Protein AF-A0A8J7PA88-F1 (afdb_monomer_lite)

pLDDT: mean 79.29, std 15.06, range [42.5, 95.44]

Sequence (217 aa):
EQAEAKKDSEQNLVDKFWDAIGLGAPADLNKVPCETQAQKLEAMRPKLTPQENDQVNSNVRQLETAVKTGNLEALGDFFNRIAPRANDKTNPEAFHKSSQVKVADETFHRLNKELDKYGINLDYRSMGVYQGDRSPSLIVSREYPHPTEKGATMHAELTLQGGTDRQMMKYSGTDKVTIRENGNTSFDKFKEGGGKTAAENAYATVMKPYLDAQKGR

Radius of gyration: 24.97 Å; chains: 1; bounding box: 49×75×51 Å

Structure (mmCIF, N/CA/C/O backbone):
data_AF-A0A8J7PA88-F1
#
_entry.id   AF-A0A8J7PA88-F1
#
loop_
_atom_site.group_PDB
_atom_site.id
_atom_site.type_symbol
_atom_site.label_atom_id
_atom_site.label_alt_id
_atom_site.label_comp_id
_atom_site.label_asym_id
_atom_site.label_entity_id
_atom_site.label_seq_id
_atom_site.pdbx_PDB_ins_code
_atom_site.Cartn_x
_atom_site.Cartn_y
_atom_site.Cartn_z
_atom_site.occupancy
_atom_site.B_iso_or_equiv
_atom_site.auth_seq_id
_atom_site.auth_comp_id
_atom_site.auth_asym_id
_atom_site.auth_atom_id
_atom_site.pdbx_PDB_model_num
ATOM 1 N N . GLU A 1 1 ? 28.401 -57.788 25.661 1.00 51.44 1 GLU A N 1
ATOM 2 C CA . GLU A 1 1 ? 28.731 -58.621 24.481 1.00 51.44 1 GLU A CA 1
ATOM 3 C C . GLU A 1 1 ? 27.523 -58.983 23.603 1.00 51.44 1 GLU A C 1
ATOM 5 O O . GLU A 1 1 ? 27.426 -58.407 22.531 1.00 51.44 1 GLU A O 1
ATOM 10 N N . GLN A 1 2 ? 26.548 -59.820 24.003 1.00 50.31 2 GLN A N 1
ATOM 11 C CA . GLN A 1 2 ? 25.413 -60.163 23.102 1.00 50.31 2 GLN A CA 1
ATOM 12 C C . GLN A 1 2 ? 24.463 -58.993 22.749 1.00 50.31 2 GLN A C 1
ATOM 14 O O . GLN A 1 2 ? 23.834 -59.016 21.694 1.00 50.31 2 GLN A O 1
ATOM 19 N N . ALA A 1 3 ? 24.356 -57.966 23.601 1.00 47.94 3 ALA A N 1
ATOM 20 C CA . ALA A 1 3 ? 23.518 -56.789 23.343 1.00 47.94 3 ALA A CA 1
ATOM 21 C C . ALA A 1 3 ? 24.190 -55.751 22.420 1.00 47.94 3 ALA A C 1
ATOM 23 O O . ALA A 1 3 ? 23.512 -55.139 21.601 1.00 47.94 3 ALA A O 1
ATOM 24 N N . GLU A 1 4 ? 25.515 -55.593 22.504 1.00 49.34 4 GLU A N 1
ATOM 25 C CA . GLU A 1 4 ? 26.291 -54.738 21.588 1.00 49.34 4 GLU A CA 1
ATOM 26 C C . GLU A 1 4 ? 26.374 -55.357 20.196 1.00 49.34 4 GLU A C 1
ATOM 28 O O . GLU A 1 4 ? 26.102 -54.676 19.216 1.00 49.34 4 GLU A O 1
ATOM 33 N N . ALA A 1 5 ? 26.593 -56.673 20.109 1.00 53.06 5 ALA A N 1
ATOM 34 C CA . ALA A 1 5 ? 26.615 -57.375 18.828 1.00 53.06 5 ALA A CA 1
ATOM 35 C C . ALA A 1 5 ? 25.275 -57.283 18.072 1.00 53.06 5 ALA A C 1
ATOM 37 O O . ALA A 1 5 ? 25.267 -57.231 16.846 1.00 53.06 5 ALA A O 1
ATOM 38 N N . LYS A 1 6 ? 24.136 -57.228 18.784 1.00 56.34 6 LYS A N 1
ATOM 39 C CA . LYS A 1 6 ? 22.822 -56.982 18.166 1.00 56.34 6 LYS A CA 1
ATOM 40 C C . LYS A 1 6 ? 22.684 -55.553 17.652 1.00 56.34 6 LYS A C 1
ATOM 42 O O . LYS A 1 6 ? 22.205 -55.367 16.536 1.00 56.34 6 LYS A O 1
ATOM 47 N N . LYS A 1 7 ? 23.139 -54.575 18.437 1.00 54.69 7 LYS A N 1
ATOM 48 C CA . LYS A 1 7 ? 23.068 -53.152 18.091 1.00 54.69 7 LYS A CA 1
ATOM 49 C C . LYS A 1 7 ? 23.928 -52.830 16.864 1.00 54.69 7 LYS A C 1
ATOM 51 O O . LYS A 1 7 ? 23.438 -52.195 15.939 1.00 54.69 7 LYS A O 1
ATOM 56 N N . ASP A 1 8 ? 25.138 -53.384 16.793 1.00 55.72 8 ASP A N 1
ATOM 57 C CA . ASP A 1 8 ? 26.037 -53.225 15.640 1.00 55.72 8 ASP A CA 1
ATOM 58 C C . ASP A 1 8 ? 25.520 -53.939 14.378 1.00 55.72 8 ASP A C 1
ATOM 60 O O . ASP A 1 8 ? 25.781 -53.499 13.255 1.00 55.72 8 ASP A O 1
ATOM 64 N N . SER A 1 9 ? 24.756 -55.027 14.537 1.00 58.09 9 SER A N 1
ATOM 65 C CA . SER A 1 9 ? 24.095 -55.717 13.419 1.00 58.09 9 SER A CA 1
ATOM 66 C C . SER A 1 9 ? 22.902 -54.918 12.884 1.00 58.09 9 SER A C 1
ATOM 68 O O . SER A 1 9 ? 22.732 -54.801 11.671 1.00 58.09 9 SER A O 1
ATOM 70 N N . GLU A 1 10 ? 22.094 -54.340 13.777 1.00 60.12 10 GLU A N 1
ATOM 71 C CA . GLU A 1 10 ? 20.934 -53.520 13.412 1.00 60.12 10 GLU A CA 1
ATOM 72 C C . GLU A 1 10 ? 21.368 -52.217 12.733 1.00 60.12 10 GLU A C 1
ATOM 74 O O . GLU A 1 10 ? 20.792 -51.832 11.718 1.00 60.12 10 GLU A O 1
ATOM 79 N N . GLN A 1 11 ? 22.440 -51.590 13.220 1.00 61.94 11 GLN A N 1
ATOM 80 C CA . GLN A 1 11 ? 22.984 -50.369 12.631 1.00 61.94 11 GLN A CA 1
ATOM 81 C C . GLN A 1 11 ? 23.593 -50.634 11.242 1.00 61.94 11 GLN A C 1
ATOM 83 O O . GLN A 1 11 ? 23.277 -49.924 10.292 1.00 61.94 11 GLN A O 1
ATOM 88 N N . ASN A 1 12 ? 24.313 -51.751 11.070 1.00 69.19 12 ASN A N 1
ATOM 89 C CA . ASN A 1 12 ? 24.794 -52.196 9.754 1.00 69.19 12 ASN A CA 1
ATOM 90 C C . ASN A 1 12 ? 23.669 -52.500 8.750 1.00 69.19 12 ASN A C 1
ATOM 92 O O . ASN A 1 12 ? 23.862 -52.340 7.545 1.00 69.19 12 ASN A O 1
ATOM 96 N N . LEU A 1 13 ? 22.514 -52.995 9.207 1.00 67.94 13 LEU A N 1
ATOM 97 C CA . LEU A 1 13 ? 21.364 -53.256 8.334 1.00 67.94 13 LEU A CA 1
ATOM 98 C C . LEU A 1 13 ? 20.693 -51.956 7.882 1.00 67.94 13 LEU A C 1
ATOM 100 O O . LEU A 1 13 ? 20.286 -51.853 6.725 1.00 67.94 13 LEU A O 1
ATOM 104 N N . VAL A 1 14 ? 20.615 -50.967 8.772 1.00 62.62 14 VAL A N 1
ATOM 105 C CA . VAL A 1 14 ? 20.078 -49.638 8.465 1.00 62.62 14 VAL A CA 1
ATOM 106 C C . VAL A 1 14 ? 20.999 -48.892 7.499 1.00 62.62 14 VAL A C 1
ATOM 108 O O . VAL A 1 14 ? 20.514 -48.355 6.506 1.00 62.62 14 VAL A O 1
ATOM 111 N N . ASP A 1 15 ? 22.314 -48.931 7.710 1.00 64.25 15 ASP A N 1
ATOM 112 C CA . ASP A 1 15 ? 23.281 -48.274 6.820 1.00 64.25 15 ASP A CA 1
ATOM 113 C C . ASP A 1 15 ? 23.268 -48.894 5.412 1.00 64.25 15 ASP A C 1
ATOM 115 O O . ASP A 1 15 ? 23.219 -48.179 4.410 1.00 64.25 15 ASP A O 1
ATOM 119 N N . LYS A 1 16 ? 23.176 -50.230 5.318 1.00 68.69 16 LYS A N 1
ATOM 120 C CA . LYS A 1 16 ? 23.013 -50.934 4.033 1.00 68.69 16 LYS A CA 1
ATOM 121 C C . LYS A 1 16 ? 21.695 -50.616 3.332 1.00 68.69 16 LYS A C 1
ATOM 123 O O . LYS A 1 16 ? 21.651 -50.632 2.105 1.00 68.69 16 LYS A O 1
ATOM 128 N N . PHE A 1 17 ? 20.623 -50.365 4.083 1.00 64.12 17 PHE A N 1
ATOM 129 C CA . PHE A 1 17 ? 19.336 -49.974 3.513 1.00 64.12 17 PHE A CA 1
ATOM 130 C C . PHE A 1 17 ? 19.411 -48.584 2.867 1.00 64.12 17 PHE A C 1
ATOM 132 O O . PHE A 1 17 ? 18.950 -48.423 1.738 1.00 64.12 17 PHE A O 1
ATOM 139 N N . TRP A 1 18 ? 20.031 -47.611 3.542 1.00 62.38 18 TRP A N 1
ATOM 140 C CA . TRP A 1 18 ? 20.208 -46.247 3.028 1.00 62.38 18 TRP A CA 1
ATOM 141 C C . TRP A 1 18 ? 21.104 -46.212 1.779 1.00 62.38 18 TRP A C 1
ATO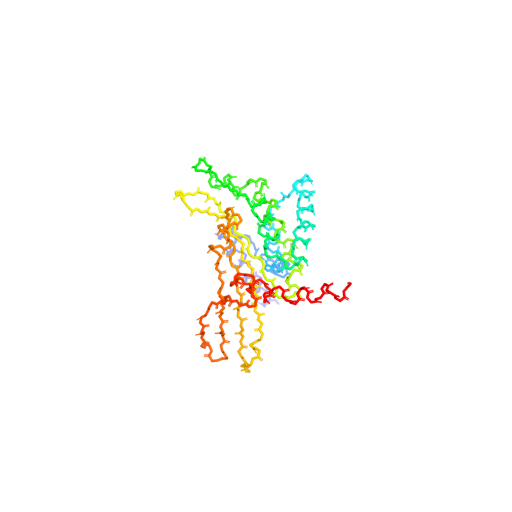M 143 O O . TRP A 1 18 ? 20.698 -45.671 0.745 1.00 62.38 18 TRP A O 1
ATOM 153 N N . ASP A 1 19 ? 22.240 -46.917 1.805 1.00 67.75 19 ASP A N 1
ATOM 154 C CA . ASP A 1 19 ? 23.116 -47.046 0.633 1.00 67.75 19 ASP A CA 1
ATOM 155 C C . ASP A 1 19 ? 22.411 -47.726 -0.557 1.00 67.75 19 ASP A C 1
ATOM 157 O O . ASP A 1 19 ? 22.577 -47.303 -1.704 1.00 67.75 19 ASP A O 1
ATOM 161 N N . ALA A 1 20 ? 21.571 -48.741 -0.311 1.00 60.19 20 ALA A N 1
ATOM 162 C CA . ALA A 1 20 ? 20.849 -49.458 -1.367 1.00 60.19 20 ALA A CA 1
ATOM 163 C C . ALA A 1 20 ? 19.785 -48.605 -2.082 1.00 60.19 20 ALA A C 1
ATOM 165 O O . ALA A 1 20 ? 19.478 -48.868 -3.246 1.00 60.19 20 ALA A O 1
ATOM 166 N N . ILE A 1 21 ? 19.238 -47.581 -1.419 1.00 60.69 21 ILE A N 1
ATOM 167 C CA . ILE A 1 21 ? 18.281 -46.638 -2.023 1.00 60.69 21 ILE A CA 1
ATOM 168 C C . ILE A 1 21 ? 18.952 -45.357 -2.546 1.00 60.69 21 ILE A C 1
ATOM 170 O O . ILE A 1 21 ? 18.259 -44.425 -2.955 1.00 60.69 21 ILE A O 1
ATOM 174 N N . GLY A 1 22 ? 20.291 -45.314 -2.572 1.00 42.50 22 GLY A N 1
ATOM 175 C CA . GLY A 1 22 ? 21.078 -44.207 -3.126 1.00 42.50 22 GLY A CA 1
ATOM 176 C C . GLY A 1 22 ? 21.041 -42.926 -2.290 1.00 42.50 22 GLY A C 1
ATOM 177 O O . GLY A 1 22 ? 21.407 -41.858 -2.782 1.00 42.50 22 GLY A O 1
ATOM 178 N N . LEU A 1 23 ? 20.589 -43.018 -1.039 1.00 52.16 23 LEU A N 1
ATOM 179 C CA . LEU A 1 23 ? 20.526 -41.911 -0.096 1.00 52.16 23 LEU A CA 1
ATOM 180 C C . LEU A 1 23 ? 21.554 -42.200 0.993 1.00 52.16 23 LEU A C 1
ATOM 182 O O . LEU A 1 23 ? 21.358 -43.114 1.780 1.00 52.16 23 LEU A O 1
ATOM 186 N N . GLY A 1 24 ? 22.656 -41.448 1.030 1.00 54.84 24 GLY A N 1
ATOM 187 C CA . GLY A 1 24 ? 23.649 -41.594 2.099 1.00 54.84 24 GLY A CA 1
ATOM 188 C C . GLY A 1 24 ? 23.015 -41.470 3.492 1.00 54.84 24 GLY A C 1
ATOM 189 O O . GLY A 1 24 ? 21.916 -40.924 3.626 1.00 54.84 24 GLY A O 1
ATOM 190 N N . ALA A 1 25 ? 23.713 -41.982 4.513 1.00 55.72 25 ALA A N 1
ATOM 191 C CA . ALA A 1 25 ? 23.244 -42.040 5.900 1.00 55.72 25 ALA A CA 1
ATOM 192 C C . ALA A 1 25 ? 22.466 -40.773 6.327 1.00 55.72 25 ALA A C 1
ATOM 194 O O . ALA A 1 25 ? 22.895 -39.657 6.005 1.00 55.72 25 ALA A O 1
ATOM 195 N N . PRO A 1 26 ? 21.330 -40.922 7.040 1.00 52.38 26 PRO A N 1
ATOM 196 C CA . PRO A 1 26 ? 20.427 -39.819 7.335 1.00 52.38 26 PRO A CA 1
ATOM 197 C C . PRO A 1 26 ? 21.188 -38.691 8.030 1.00 52.38 26 PRO A C 1
ATOM 199 O O . PRO A 1 26 ? 21.752 -38.870 9.110 1.00 52.38 26 PRO A O 1
ATOM 202 N N . ALA A 1 27 ? 21.219 -37.527 7.379 1.00 52.16 27 ALA A N 1
ATOM 203 C CA . ALA A 1 27 ? 21.819 -36.332 7.942 1.00 52.16 27 ALA A CA 1
ATOM 204 C C . ALA A 1 27 ? 21.195 -36.056 9.317 1.00 52.16 27 ALA A C 1
ATOM 206 O O . ALA A 1 27 ? 19.976 -36.116 9.472 1.00 52.16 27 ALA A O 1
ATOM 207 N N . ASP A 1 28 ? 22.040 -35.763 10.304 1.00 49.28 28 ASP A N 1
ATOM 208 C CA . ASP A 1 28 ? 21.649 -35.397 11.663 1.00 49.28 28 ASP A CA 1
ATOM 209 C C . ASP A 1 28 ? 20.665 -34.212 11.620 1.00 49.28 28 ASP A C 1
ATOM 211 O O . ASP A 1 28 ? 21.061 -33.054 11.462 1.00 49.28 28 ASP A O 1
ATOM 215 N N . LEU A 1 29 ? 19.362 -34.509 11.705 1.00 48.69 29 LEU A N 1
ATOM 216 C CA . LEU A 1 29 ? 18.266 -33.540 11.573 1.00 48.69 29 LEU A CA 1
ATOM 217 C C . LEU A 1 29 ? 18.312 -32.451 12.659 1.00 48.69 29 LEU A C 1
ATOM 219 O O . LEU A 1 29 ? 17.691 -31.405 12.494 1.00 48.69 29 LEU A O 1
ATOM 223 N N . ASN A 1 30 ? 19.103 -32.645 13.721 1.00 50.34 30 ASN A N 1
ATOM 224 C CA . ASN A 1 30 ? 19.357 -31.634 14.748 1.00 50.34 30 ASN A CA 1
ATOM 225 C C . ASN A 1 30 ? 20.372 -30.556 14.319 1.00 50.34 30 ASN A C 1
ATOM 227 O O . ASN A 1 30 ? 20.558 -29.577 15.040 1.00 50.34 30 ASN A O 1
ATOM 231 N N . LYS A 1 31 ? 21.031 -30.707 13.161 1.00 44.50 31 LYS A N 1
ATOM 232 C CA . LYS A 1 31 ? 21.980 -29.722 12.605 1.00 44.50 31 LYS A CA 1
ATOM 233 C C . LYS A 1 31 ? 21.416 -28.885 11.461 1.00 44.50 31 LYS A C 1
ATOM 235 O O . LYS A 1 31 ? 22.126 -28.016 10.957 1.00 44.50 31 LYS A O 1
ATOM 240 N N . VAL A 1 32 ? 20.169 -29.109 11.049 1.00 44.50 32 VAL A N 1
ATOM 241 C CA . VAL A 1 32 ? 19.508 -28.257 10.055 1.00 44.50 32 VAL A CA 1
ATOM 242 C C . VAL A 1 32 ? 18.825 -27.118 10.813 1.00 44.50 32 VAL A C 1
ATOM 244 O O . VAL A 1 32 ? 17.823 -27.371 11.484 1.00 44.50 32 VAL A O 1
ATOM 247 N N . PRO A 1 33 ? 19.336 -25.871 10.772 1.00 47.44 33 PRO A N 1
ATOM 248 C CA . PRO A 1 33 ? 18.609 -24.758 11.360 1.00 47.44 33 PRO A CA 1
ATOM 249 C C . PRO A 1 33 ? 17.225 -24.698 10.708 1.00 47.44 33 PRO A C 1
ATOM 251 O O . PRO A 1 33 ? 17.103 -24.609 9.485 1.00 47.44 33 PRO A O 1
ATOM 254 N N . CYS A 1 34 ? 16.172 -24.798 11.522 1.00 49.06 34 CYS A N 1
ATOM 255 C CA . CYS A 1 34 ? 14.807 -24.563 11.071 1.00 49.06 34 CYS A CA 1
ATOM 256 C C . CYS A 1 34 ? 14.681 -23.088 10.691 1.00 49.06 34 CYS A C 1
ATOM 258 O O . CYS A 1 34 ? 14.333 -22.250 11.520 1.00 49.06 34 CYS A O 1
ATOM 260 N N . GLU A 1 35 ? 14.992 -22.766 9.438 1.00 55.41 35 GLU A N 1
ATOM 261 C CA . GLU A 1 35 ? 14.686 -21.456 8.886 1.00 55.41 35 GLU A CA 1
ATOM 262 C C . GLU A 1 35 ? 13.171 -21.251 8.930 1.00 55.41 35 GLU A C 1
ATOM 264 O O . GLU A 1 35 ? 12.397 -22.060 8.400 1.00 55.41 35 GLU A O 1
ATOM 269 N N . THR A 1 36 ? 12.739 -20.168 9.571 1.00 65.31 36 THR A N 1
ATOM 270 C CA . THR A 1 36 ? 11.329 -19.779 9.611 1.00 65.31 36 THR A CA 1
ATOM 271 C C . THR A 1 36 ? 10.830 -19.495 8.193 1.00 65.31 36 THR A C 1
ATOM 273 O O . THR A 1 36 ? 11.602 -19.155 7.295 1.00 65.31 36 THR A O 1
ATOM 276 N N . GLN A 1 37 ? 9.519 -19.599 7.958 1.00 60.34 37 GLN A N 1
ATOM 277 C CA . GLN A 1 37 ? 8.930 -19.277 6.651 1.00 60.34 37 GLN A CA 1
ATOM 278 C C . GLN A 1 37 ? 9.311 -17.859 6.186 1.00 60.34 37 GLN A C 1
ATOM 280 O O . GLN A 1 37 ? 9.574 -17.656 5.004 1.00 60.34 37 GLN A O 1
ATOM 285 N N . ALA A 1 38 ? 9.441 -16.915 7.124 1.00 59.12 38 ALA A N 1
ATOM 286 C CA . ALA A 1 38 ? 9.928 -15.563 6.867 1.00 59.12 38 ALA A CA 1
ATOM 287 C C . ALA A 1 38 ? 11.394 -15.531 6.394 1.00 59.12 38 ALA A C 1
ATOM 289 O O . ALA A 1 38 ? 11.712 -14.800 5.461 1.00 59.12 38 ALA A O 1
ATOM 290 N N . GLN A 1 39 ? 12.279 -16.348 6.976 1.00 62.88 39 GLN A N 1
ATOM 291 C CA . GLN A 1 39 ? 13.679 -16.461 6.540 1.00 62.88 39 GLN A CA 1
ATOM 292 C C . GLN A 1 39 ? 13.791 -17.082 5.144 1.00 62.88 39 GLN A C 1
ATOM 294 O O . GLN A 1 39 ? 14.546 -16.583 4.313 1.00 62.88 39 GLN A O 1
ATOM 299 N N . LYS A 1 40 ? 12.975 -18.100 4.848 1.00 64.88 40 LYS A N 1
ATOM 300 C CA . LYS A 1 40 ? 12.909 -18.713 3.512 1.00 64.88 40 LYS A CA 1
ATOM 301 C C . LYS A 1 40 ? 12.381 -17.740 2.457 1.00 64.88 40 LYS A C 1
ATOM 303 O O . LYS A 1 40 ? 12.933 -17.663 1.364 1.00 64.88 40 LYS A O 1
ATOM 308 N N . LEU A 1 41 ? 11.336 -16.977 2.786 1.00 66.69 41 LEU A N 1
ATOM 309 C CA . LEU A 1 41 ? 10.802 -15.915 1.928 1.00 66.69 41 LEU A CA 1
ATOM 310 C C . LEU A 1 41 ? 11.845 -14.823 1.670 1.00 66.69 41 LEU A C 1
ATOM 312 O O . LEU A 1 41 ? 12.007 -14.412 0.525 1.00 66.69 41 LEU A O 1
ATOM 316 N N . GLU A 1 42 ? 12.587 -14.399 2.697 1.00 69.31 42 GLU A N 1
ATOM 317 C CA . GLU A 1 42 ? 13.651 -13.398 2.559 1.00 69.31 42 GLU A CA 1
ATOM 318 C C . GLU A 1 42 ? 14.828 -13.924 1.709 1.00 69.31 42 GLU A C 1
ATOM 320 O O . GLU A 1 42 ? 15.372 -13.190 0.884 1.00 69.31 42 GLU A O 1
ATOM 325 N N . ALA A 1 43 ? 15.181 -15.207 1.834 1.00 67.50 43 ALA A N 1
ATOM 326 C CA . ALA A 1 43 ? 16.237 -15.844 1.043 1.00 67.50 43 ALA A CA 1
ATOM 327 C C . ALA A 1 43 ? 15.872 -16.020 -0.445 1.00 67.50 43 ALA A C 1
ATOM 329 O O . ALA A 1 43 ? 16.758 -16.038 -1.301 1.00 67.50 43 ALA A O 1
ATOM 330 N N . MET A 1 44 ? 14.578 -16.124 -0.764 1.00 72.44 44 MET A N 1
ATOM 331 C CA . MET A 1 44 ? 14.070 -16.226 -2.139 1.00 72.44 44 MET A CA 1
ATOM 332 C C . MET A 1 44 ? 13.945 -14.869 -2.851 1.00 72.44 44 MET A C 1
ATOM 334 O O . MET A 1 44 ? 13.585 -14.828 -4.031 1.00 72.44 44 MET A O 1
ATOM 338 N N . ARG A 1 45 ? 14.236 -13.751 -2.172 1.00 76.06 45 ARG A N 1
ATOM 339 C CA . ARG A 1 45 ? 14.093 -12.413 -2.760 1.00 76.06 45 ARG A CA 1
ATOM 340 C C . ARG A 1 45 ? 15.157 -12.129 -3.823 1.00 76.06 45 ARG A C 1
ATOM 342 O O . ARG A 1 45 ? 16.283 -12.628 -3.741 1.00 76.06 45 ARG A O 1
ATOM 349 N N . PRO A 1 46 ? 14.825 -11.319 -4.844 1.00 74.25 46 PRO A N 1
ATOM 350 C CA . PRO A 1 46 ? 15.765 -11.003 -5.906 1.00 74.25 46 PRO A CA 1
ATOM 351 C C . PRO A 1 46 ? 16.995 -10.274 -5.357 1.00 74.25 46 PRO A C 1
ATOM 353 O O . PRO A 1 46 ? 16.887 -9.261 -4.673 1.00 74.25 46 PRO A O 1
ATOM 356 N N . LYS A 1 47 ? 18.188 -10.763 -5.711 1.00 85.81 47 LYS A N 1
ATOM 357 C CA . LYS A 1 47 ? 19.437 -10.047 -5.434 1.00 85.81 47 LYS A CA 1
ATOM 358 C C . LYS A 1 47 ? 19.478 -8.768 -6.267 1.00 85.81 47 LYS A C 1
ATOM 360 O O . LYS A 1 47 ? 19.394 -8.834 -7.495 1.00 85.81 47 LYS A O 1
ATOM 365 N N . LEU A 1 48 ? 19.624 -7.637 -5.585 1.00 89.31 48 LEU A N 1
ATOM 366 C CA . LEU A 1 48 ? 19.701 -6.315 -6.195 1.00 89.31 48 LEU A CA 1
ATOM 367 C C . LEU A 1 48 ? 21.153 -5.897 -6.416 1.00 89.31 48 LEU A C 1
ATOM 369 O O . LEU A 1 48 ? 22.015 -6.083 -5.555 1.00 89.31 48 LEU A O 1
ATOM 373 N N . THR A 1 49 ? 21.407 -5.288 -7.564 1.00 93.06 49 THR A N 1
ATOM 374 C CA . THR A 1 49 ? 22.632 -4.533 -7.835 1.00 93.06 49 THR A CA 1
ATOM 375 C C . THR A 1 49 ? 22.695 -3.272 -6.958 1.00 93.06 49 THR A C 1
ATOM 377 O O . THR A 1 49 ? 21.669 -2.830 -6.433 1.00 93.06 49 THR A O 1
ATOM 380 N N . PRO A 1 50 ? 23.874 -2.641 -6.791 1.00 94.88 50 PRO A N 1
ATOM 381 C CA . PRO A 1 50 ? 23.986 -1.382 -6.049 1.00 94.88 50 PRO A CA 1
ATOM 382 C C . PRO A 1 50 ? 23.056 -0.278 -6.578 1.00 94.88 50 PRO A C 1
ATOM 384 O O . PRO A 1 50 ? 22.360 0.357 -5.795 1.00 94.88 50 PRO A O 1
ATOM 387 N N . GLN A 1 51 ? 22.957 -0.128 -7.904 1.00 94.56 51 GLN A N 1
ATOM 388 C CA . GLN A 1 51 ? 22.072 0.855 -8.544 1.00 94.56 51 GLN A CA 1
ATOM 389 C C . GLN A 1 51 ? 20.588 0.580 -8.253 1.00 94.56 51 GLN A C 1
ATOM 391 O O . GLN A 1 51 ? 19.834 1.501 -7.945 1.00 94.56 51 GLN A O 1
ATOM 396 N N . GLU A 1 52 ? 20.163 -0.687 -8.306 1.00 93.88 52 GLU A N 1
ATOM 397 C CA . GLU A 1 52 ? 18.796 -1.077 -7.941 1.00 93.88 52 GLU A CA 1
ATOM 398 C C . GLU A 1 52 ? 18.517 -0.811 -6.456 1.00 93.88 52 GLU A C 1
ATOM 400 O O . GLU A 1 52 ? 17.442 -0.327 -6.113 1.00 93.88 52 GLU A O 1
ATOM 405 N N . ASN A 1 53 ? 19.486 -1.067 -5.573 1.00 94.00 53 ASN A N 1
ATOM 406 C CA . ASN A 1 53 ? 19.363 -0.764 -4.147 1.00 94.00 53 ASN A CA 1
ATOM 407 C C . ASN A 1 53 ? 19.219 0.739 -3.874 1.00 94.00 53 ASN A C 1
ATOM 409 O O . ASN A 1 53 ? 18.383 1.128 -3.056 1.00 94.00 53 ASN A O 1
ATOM 413 N N . ASP A 1 54 ? 19.988 1.582 -4.560 1.00 95.31 54 ASP A N 1
ATOM 414 C CA . ASP A 1 54 ? 19.869 3.038 -4.441 1.00 95.31 54 ASP A CA 1
ATOM 415 C C . ASP A 1 54 ? 18.491 3.520 -4.911 1.00 95.31 54 ASP A C 1
ATOM 417 O O . ASP A 1 54 ? 17.844 4.330 -4.236 1.00 95.31 54 ASP A O 1
ATOM 421 N N . GLN A 1 55 ? 17.990 2.956 -6.014 1.00 95.19 55 GLN A N 1
ATOM 422 C CA . GLN A 1 55 ? 16.648 3.250 -6.511 1.00 95.19 55 GLN A CA 1
ATOM 423 C C . GLN A 1 55 ? 15.564 2.815 -5.519 1.00 95.19 55 GLN A C 1
ATOM 425 O O . GLN A 1 55 ? 14.642 3.586 -5.250 1.00 95.19 55 GLN A O 1
ATOM 430 N N . VAL A 1 56 ? 15.681 1.621 -4.934 1.00 94.31 56 VAL A N 1
ATOM 431 C CA . VAL A 1 56 ? 14.768 1.140 -3.888 1.00 94.31 56 VAL A CA 1
ATOM 432 C C . VAL A 1 56 ? 14.778 2.082 -2.690 1.00 94.31 56 VAL A C 1
ATOM 434 O O . VAL A 1 56 ? 13.717 2.482 -2.223 1.00 94.31 56 VAL A O 1
ATOM 437 N N . ASN A 1 57 ? 15.951 2.484 -2.200 1.00 94.19 57 ASN A N 1
ATOM 438 C CA . ASN A 1 57 ? 16.054 3.388 -1.054 1.00 94.19 57 ASN A CA 1
ATOM 439 C C . ASN A 1 57 ? 15.394 4.747 -1.335 1.00 94.19 57 ASN A C 1
ATOM 441 O O . ASN A 1 57 ? 14.702 5.293 -0.473 1.00 94.19 57 ASN A O 1
ATOM 445 N N . SER A 1 58 ? 15.575 5.281 -2.545 1.00 95.44 58 SER A N 1
ATOM 446 C CA . SER A 1 58 ? 14.896 6.501 -2.992 1.00 95.44 58 SER A CA 1
ATOM 447 C C . SER A 1 58 ? 13.377 6.313 -3.053 1.00 95.44 58 SER A C 1
ATOM 449 O O . SER A 1 58 ? 12.625 7.134 -2.522 1.00 95.44 58 SER A O 1
ATOM 451 N N . ASN A 1 59 ? 12.919 5.206 -3.640 1.00 95.25 59 ASN A N 1
ATOM 452 C CA . ASN A 1 59 ? 11.504 4.879 -3.764 1.00 95.25 59 ASN A CA 1
ATOM 453 C C . ASN A 1 59 ? 10.832 4.703 -2.398 1.00 95.25 59 ASN A C 1
ATOM 455 O O . ASN A 1 59 ? 9.754 5.249 -2.194 1.00 95.25 59 ASN A O 1
ATOM 459 N N . VAL A 1 60 ? 11.471 4.008 -1.451 1.00 93.12 60 VAL A N 1
ATOM 460 C CA . VAL A 1 60 ? 10.944 3.802 -0.091 1.00 93.12 60 VAL A CA 1
ATOM 461 C C . VAL A 1 60 ? 10.739 5.140 0.616 1.00 93.12 60 VAL A C 1
ATOM 463 O O . VAL A 1 60 ? 9.655 5.386 1.133 1.00 93.12 60 VAL A O 1
ATOM 466 N N . ARG A 1 61 ? 11.714 6.059 0.563 1.00 92.62 61 ARG A N 1
ATOM 467 C CA . ARG A 1 61 ? 11.572 7.402 1.167 1.00 92.62 61 ARG A CA 1
ATOM 468 C C . ARG A 1 61 ? 10.413 8.197 0.562 1.00 92.62 61 ARG A C 1
ATOM 470 O O . ARG A 1 61 ? 9.686 8.894 1.272 1.00 92.62 61 ARG A O 1
ATOM 477 N N . GLN A 1 62 ? 10.246 8.109 -0.754 1.00 93.56 62 GLN A N 1
ATOM 478 C CA . GLN A 1 62 ? 9.165 8.793 -1.462 1.00 93.56 62 GLN A CA 1
ATOM 479 C C . GLN A 1 62 ? 7.799 8.171 -1.154 1.00 93.56 62 GLN A C 1
ATOM 481 O O . GLN A 1 62 ? 6.840 8.903 -0.924 1.00 93.56 62 GLN A O 1
ATOM 486 N N . LEU A 1 63 ? 7.720 6.841 -1.088 1.00 91.25 63 LEU A N 1
ATOM 487 C CA . LEU A 1 63 ? 6.503 6.125 -0.726 1.00 91.25 63 LEU A CA 1
ATOM 488 C C . LEU A 1 63 ? 6.101 6.411 0.723 1.00 91.25 63 LEU A C 1
ATOM 490 O O . LEU A 1 63 ? 4.945 6.725 0.978 1.00 91.25 63 LEU A O 1
ATOM 494 N N . GLU A 1 64 ? 7.048 6.384 1.664 1.00 90.19 64 GLU A N 1
ATOM 495 C CA . GLU A 1 64 ? 6.804 6.792 3.052 1.00 90.19 64 GLU A CA 1
ATOM 496 C C . GLU A 1 64 ? 6.258 8.218 3.128 1.00 90.19 64 GLU A C 1
ATOM 498 O O . GLU A 1 64 ? 5.323 8.483 3.880 1.00 90.19 64 GLU A O 1
ATOM 503 N N . THR A 1 65 ? 6.819 9.139 2.339 1.00 90.44 65 THR A N 1
ATOM 504 C CA . THR A 1 65 ? 6.334 10.523 2.270 1.00 90.44 65 THR A CA 1
ATOM 505 C C . THR A 1 65 ? 4.892 10.569 1.771 1.00 90.44 65 THR A C 1
ATOM 507 O O . THR A 1 65 ? 4.056 11.197 2.417 1.00 90.44 65 THR A O 1
ATOM 510 N N . ALA A 1 66 ? 4.582 9.862 0.680 1.00 90.00 66 ALA A N 1
ATOM 511 C CA . ALA A 1 66 ? 3.229 9.768 0.136 1.00 90.00 66 ALA A CA 1
ATOM 512 C C . ALA A 1 66 ? 2.241 9.205 1.169 1.00 90.00 66 ALA A C 1
ATOM 514 O O . ALA A 1 66 ? 1.188 9.795 1.408 1.00 90.00 66 ALA A O 1
ATOM 515 N N . VAL A 1 67 ? 2.616 8.126 1.858 1.00 89.75 67 VAL A N 1
ATOM 516 C CA . VAL A 1 67 ? 1.785 7.477 2.877 1.00 89.75 67 VAL A CA 1
ATOM 517 C C . VAL A 1 67 ? 1.533 8.411 4.063 1.00 89.75 67 VAL A C 1
ATOM 519 O O . VAL A 1 67 ? 0.389 8.552 4.497 1.00 89.75 67 VAL A O 1
ATOM 522 N N . LYS A 1 68 ? 2.568 9.110 4.551 1.00 87.25 68 LYS A N 1
ATOM 523 C CA . LYS A 1 68 ? 2.482 10.057 5.680 1.00 87.25 68 LYS A CA 1
ATOM 524 C C . LYS A 1 68 ? 1.527 11.220 5.436 1.00 87.25 68 LYS A C 1
ATOM 526 O O . LYS A 1 68 ? 0.981 11.748 6.401 1.00 87.25 68 LYS A O 1
ATOM 531 N N . THR A 1 69 ? 1.294 11.607 4.180 1.00 85.19 69 THR A N 1
ATOM 532 C CA . THR A 1 69 ? 0.310 12.659 3.872 1.00 85.19 69 THR A CA 1
ATOM 533 C C . THR A 1 69 ? -1.115 12.268 4.270 1.00 85.19 69 THR A C 1
ATOM 535 O O . THR A 1 69 ? -1.954 13.141 4.480 1.00 85.19 69 THR A O 1
ATOM 538 N N . GLY A 1 70 ? -1.416 10.965 4.344 1.00 83.88 70 GLY A N 1
ATOM 539 C CA . GLY A 1 70 ? -2.786 10.476 4.475 1.00 83.88 70 GLY A CA 1
ATOM 540 C C . GLY A 1 70 ? -3.670 10.776 3.255 1.00 83.88 70 GLY A C 1
ATOM 541 O O . GLY A 1 70 ? -4.875 10.536 3.325 1.00 83.88 70 GLY A O 1
ATOM 542 N N . ASN A 1 71 ? -3.096 11.265 2.148 1.00 86.38 71 ASN A N 1
ATOM 543 C CA . ASN A 1 71 ? -3.779 11.481 0.879 1.00 86.38 71 ASN A CA 1
ATOM 544 C C . ASN A 1 71 ? -3.651 10.231 -0.005 1.00 86.38 71 ASN A C 1
ATOM 546 O O . ASN A 1 71 ? -2.544 9.779 -0.305 1.00 86.38 71 ASN A O 1
ATOM 550 N N . LEU A 1 72 ? -4.793 9.687 -0.428 1.00 88.75 72 LEU A N 1
ATOM 551 C CA . LEU A 1 72 ? -4.838 8.527 -1.311 1.00 88.75 72 LEU A CA 1
ATOM 552 C C . LEU A 1 72 ? -4.304 8.842 -2.716 1.00 88.75 72 LEU A C 1
ATOM 554 O O . LEU A 1 72 ? -3.668 7.986 -3.326 1.00 88.75 72 LEU A O 1
ATOM 558 N N . GLU A 1 73 ? -4.499 10.065 -3.208 1.00 88.25 73 GLU A N 1
ATOM 559 C CA . GLU A 1 73 ? -3.982 10.490 -4.513 1.00 88.25 73 GLU A CA 1
ATOM 560 C C . GLU A 1 73 ? -2.452 10.429 -4.537 1.00 88.25 73 GLU A C 1
ATOM 562 O O . GLU A 1 73 ? -1.877 9.842 -5.442 1.00 88.25 73 GLU A O 1
ATOM 567 N N . ALA A 1 74 ? -1.783 10.901 -3.479 1.00 89.44 74 ALA A N 1
ATOM 568 C CA . ALA A 1 74 ? -0.323 10.859 -3.390 1.00 89.44 74 ALA A CA 1
ATOM 569 C C . ALA A 1 74 ? 0.232 9.421 -3.412 1.00 89.44 74 ALA A C 1
ATOM 571 O O . ALA A 1 74 ? 1.261 9.155 -4.040 1.00 89.44 74 ALA A O 1
ATOM 572 N N . LEU A 1 75 ? -0.443 8.484 -2.732 1.00 89.88 75 LEU A N 1
ATOM 573 C CA . LEU A 1 75 ? -0.101 7.060 -2.801 1.00 89.88 75 LEU A CA 1
ATOM 574 C C . LEU A 1 75 ? -0.328 6.510 -4.216 1.00 89.88 75 LEU A C 1
ATOM 576 O O . LEU A 1 75 ? 0.510 5.769 -4.733 1.00 89.88 75 LEU A O 1
ATOM 580 N N . GLY A 1 76 ? -1.443 6.889 -4.836 1.00 87.94 76 GLY A N 1
ATOM 581 C CA . GLY A 1 76 ? -1.811 6.499 -6.188 1.00 87.94 76 GLY A CA 1
ATOM 582 C C . GLY A 1 76 ? -0.825 6.958 -7.256 1.00 87.94 76 GLY A C 1
ATOM 583 O O . GLY A 1 76 ? -0.376 6.148 -8.068 1.00 87.94 76 GLY A O 1
ATOM 584 N N . ASP A 1 77 ? -0.421 8.225 -7.209 1.00 88.00 77 ASP A N 1
ATOM 585 C CA . ASP A 1 77 ? 0.560 8.824 -8.116 1.00 88.00 77 ASP A CA 1
ATOM 586 C C . ASP A 1 77 ? 1.910 8.116 -7.999 1.00 88.00 77 ASP A C 1
ATOM 588 O O . ASP A 1 77 ? 2.543 7.753 -8.998 1.00 88.00 77 ASP A O 1
ATOM 592 N N . PHE A 1 78 ? 2.347 7.868 -6.760 1.00 90.56 78 PHE A N 1
ATOM 593 C CA . PHE A 1 78 ? 3.568 7.118 -6.507 1.00 90.56 78 PHE A CA 1
ATOM 594 C C . PHE A 1 78 ? 3.478 5.707 -7.101 1.00 90.56 78 PHE A C 1
ATOM 596 O O . PHE A 1 78 ? 4.386 5.283 -7.824 1.00 90.56 78 PHE A O 1
ATOM 603 N N . PHE A 1 79 ? 2.384 4.998 -6.816 1.00 88.50 79 PHE A N 1
ATOM 604 C CA . PHE A 1 79 ? 2.139 3.645 -7.302 1.00 88.50 79 PHE A CA 1
ATOM 605 C C . PHE A 1 79 ? 2.154 3.588 -8.832 1.00 88.50 79 PHE A C 1
ATOM 607 O O . PHE A 1 79 ? 2.910 2.802 -9.401 1.00 88.50 79 PHE A O 1
ATOM 614 N N . ASN A 1 80 ? 1.412 4.467 -9.509 1.00 84.44 80 ASN A N 1
ATOM 615 C CA . ASN A 1 80 ? 1.351 4.515 -10.971 1.00 84.44 80 ASN A CA 1
ATOM 616 C C . ASN A 1 80 ? 2.710 4.791 -11.620 1.00 84.44 80 ASN A C 1
ATOM 618 O O . ASN A 1 80 ? 2.971 4.292 -12.716 1.00 84.44 80 ASN A O 1
ATOM 622 N N . ARG A 1 81 ? 3.572 5.564 -10.955 1.00 87.12 81 ARG A N 1
ATOM 623 C CA . ARG A 1 81 ? 4.904 5.899 -11.459 1.00 87.12 81 ARG A CA 1
ATOM 624 C C . ARG A 1 81 ? 5.888 4.738 -11.363 1.00 87.12 81 ARG A C 1
ATOM 626 O O . ARG A 1 81 ? 6.715 4.588 -12.259 1.00 87.12 81 ARG A O 1
ATOM 633 N N . ILE A 1 82 ? 5.852 3.965 -10.275 1.00 88.44 82 ILE A N 1
ATOM 634 C CA . ILE A 1 82 ? 6.850 2.908 -10.047 1.00 88.44 82 ILE A CA 1
ATOM 635 C C . ILE A 1 82 ? 6.380 1.517 -10.456 1.00 88.44 82 ILE A C 1
ATOM 637 O O . ILE A 1 82 ? 7.222 0.637 -10.610 1.00 88.44 82 ILE A O 1
ATOM 641 N N . ALA A 1 83 ? 5.070 1.299 -10.603 1.00 85.94 83 ALA A N 1
ATOM 642 C CA . ALA A 1 83 ? 4.523 -0.003 -10.943 1.00 85.94 83 ALA A CA 1
ATOM 643 C C . ALA A 1 83 ? 4.872 -0.360 -12.402 1.00 85.94 83 ALA A C 1
ATOM 645 O O . ALA A 1 83 ? 4.324 0.255 -13.325 1.00 85.94 83 ALA A O 1
ATOM 646 N N . PRO A 1 84 ? 5.770 -1.333 -12.648 1.00 83.62 84 PRO A N 1
ATOM 647 C CA . PRO A 1 84 ? 6.083 -1.794 -13.992 1.00 83.62 84 PRO A CA 1
ATOM 648 C C . PRO A 1 84 ? 4.838 -2.289 -14.722 1.00 83.62 84 PRO A C 1
ATOM 650 O O . PRO A 1 84 ? 3.982 -2.974 -14.160 1.00 83.62 84 PRO A O 1
ATOM 653 N N . ARG A 1 85 ? 4.785 -1.980 -16.016 1.00 78.88 85 ARG A N 1
ATOM 654 C CA . ARG A 1 85 ? 3.737 -2.427 -16.933 1.00 78.88 85 ARG A CA 1
ATOM 655 C C . ARG A 1 85 ? 4.404 -3.183 -18.066 1.00 78.88 85 ARG A C 1
ATOM 657 O O . ARG A 1 85 ? 5.286 -2.636 -18.730 1.00 78.88 85 ARG A O 1
ATOM 664 N N . ALA A 1 86 ? 4.014 -4.433 -18.282 1.00 72.56 86 ALA A N 1
ATOM 665 C CA . ALA A 1 86 ? 4.461 -5.125 -19.482 1.00 72.56 86 ALA A CA 1
ATOM 666 C C . ALA A 1 86 ? 3.710 -4.571 -20.700 1.00 72.56 86 ALA A C 1
ATOM 668 O O . ALA A 1 86 ? 2.632 -3.998 -20.572 1.00 72.56 86 ALA A O 1
ATOM 669 N N . ASN A 1 87 ? 4.270 -4.757 -21.888 1.00 69.31 87 ASN A N 1
ATOM 670 C CA . ASN A 1 87 ? 3.527 -4.572 -23.133 1.00 69.31 87 ASN A CA 1
ATOM 671 C C . ASN A 1 87 ? 3.126 -5.942 -23.703 1.00 69.31 87 ASN A C 1
ATOM 673 O O . ASN A 1 87 ? 3.712 -6.957 -23.325 1.00 69.31 87 ASN A O 1
ATOM 677 N N . ASP A 1 88 ? 2.188 -5.970 -24.655 1.00 62.34 88 ASP A N 1
ATOM 678 C CA . ASP A 1 88 ? 1.679 -7.210 -25.277 1.00 62.34 88 ASP A CA 1
ATOM 679 C C . ASP A 1 88 ? 2.765 -8.086 -25.934 1.00 62.34 88 ASP A C 1
ATOM 681 O O . ASP A 1 88 ? 2.532 -9.252 -26.242 1.00 62.34 88 ASP A O 1
ATOM 685 N N . LYS A 1 89 ? 3.959 -7.531 -26.175 1.00 66.38 89 LYS A N 1
ATOM 686 C CA . LYS A 1 89 ? 5.096 -8.217 -26.805 1.00 66.38 89 LYS A CA 1
ATOM 687 C C . LYS A 1 89 ? 6.114 -8.746 -25.791 1.00 66.38 89 LYS A C 1
ATOM 689 O O . LYS A 1 89 ? 7.113 -9.342 -26.192 1.00 66.38 89 LYS A O 1
ATOM 694 N N . THR A 1 90 ? 5.918 -8.506 -24.495 1.00 69.81 90 THR A N 1
ATOM 695 C CA . THR A 1 90 ? 6.891 -8.887 -23.467 1.00 69.81 90 THR A CA 1
ATOM 696 C C . THR A 1 90 ? 6.702 -10.351 -23.080 1.00 69.81 90 THR A C 1
ATOM 698 O O . THR A 1 90 ? 5.609 -10.763 -22.706 1.00 69.81 90 THR A O 1
ATOM 701 N N . ASN A 1 91 ? 7.778 -11.142 -23.112 1.00 78.69 91 ASN A N 1
ATOM 702 C CA . ASN A 1 91 ? 7.759 -12.482 -22.527 1.00 78.69 91 ASN A CA 1
ATOM 703 C C . ASN A 1 91 ? 7.482 -12.372 -21.006 1.00 78.69 91 ASN A C 1
ATOM 705 O O . ASN A 1 91 ? 8.251 -11.688 -20.323 1.00 78.69 91 ASN A O 1
ATOM 709 N N . PRO A 1 92 ? 6.451 -13.048 -20.459 1.00 75.75 92 PRO A N 1
ATOM 710 C CA . PRO A 1 92 ? 6.099 -12.969 -19.039 1.00 75.75 92 PRO A CA 1
ATOM 711 C C . PRO A 1 92 ? 7.258 -13.289 -18.092 1.00 75.75 92 PRO A C 1
ATOM 713 O O . PRO A 1 92 ? 7.486 -12.571 -17.121 1.00 75.75 92 PRO A O 1
ATOM 716 N N . GLU A 1 93 ? 8.052 -14.319 -18.386 1.00 78.94 93 GLU A N 1
ATOM 717 C CA . GLU A 1 93 ? 9.189 -14.671 -17.533 1.00 78.94 93 GLU A CA 1
ATOM 718 C C . GLU A 1 93 ? 10.273 -13.593 -17.544 1.00 78.94 93 GLU A C 1
ATOM 720 O O . GLU A 1 93 ? 10.882 -13.306 -16.514 1.00 78.94 93 GLU A O 1
ATOM 725 N N . ALA A 1 94 ? 10.515 -12.982 -18.706 1.00 81.25 94 ALA A N 1
ATOM 726 C CA . ALA A 1 94 ? 11.475 -11.891 -18.833 1.00 81.25 94 ALA A CA 1
ATOM 727 C C . ALA A 1 94 ? 10.976 -10.626 -18.121 1.00 81.25 94 ALA A C 1
ATOM 729 O O . ALA A 1 94 ? 11.770 -9.924 -17.496 1.00 81.25 94 ALA A O 1
ATOM 730 N N . PHE A 1 95 ? 9.664 -10.367 -18.161 1.00 82.88 95 PHE A N 1
ATOM 731 C CA . PHE A 1 95 ? 9.035 -9.275 -17.425 1.00 82.88 95 PHE A CA 1
ATOM 732 C C . PHE A 1 95 ? 9.231 -9.433 -15.916 1.00 82.88 95 PHE A C 1
ATOM 734 O O . PHE A 1 95 ? 9.782 -8.535 -15.280 1.00 82.88 95 PHE A O 1
ATOM 741 N N . HIS A 1 96 ? 8.874 -10.593 -15.355 1.00 79.06 96 HIS A N 1
ATOM 742 C CA . HIS A 1 96 ? 9.021 -10.853 -13.918 1.00 79.06 96 HIS A CA 1
ATOM 743 C C . HIS A 1 96 ? 10.486 -10.865 -13.454 1.00 79.06 96 HIS A C 1
ATOM 745 O O . HIS A 1 96 ? 10.775 -10.565 -12.300 1.00 79.06 96 HIS A O 1
ATOM 751 N N . LYS A 1 97 ? 11.435 -11.158 -14.353 1.00 82.62 97 LYS A N 1
ATOM 752 C CA . LYS A 1 97 ? 12.881 -11.089 -14.072 1.00 82.62 97 LYS A CA 1
ATOM 753 C C . LYS A 1 97 ? 13.485 -9.696 -14.307 1.00 82.62 97 LYS A C 1
ATOM 755 O O . LYS A 1 97 ? 14.678 -9.512 -14.044 1.00 82.62 97 LYS A O 1
ATOM 760 N N . SER A 1 98 ? 12.707 -8.729 -14.797 1.00 85.38 98 SER A N 1
ATOM 761 C CA . SER A 1 98 ? 13.199 -7.388 -15.125 1.00 85.38 98 SER A CA 1
ATOM 762 C C . SER A 1 98 ? 13.615 -6.601 -13.879 1.00 85.38 98 SER A C 1
ATOM 764 O O . SER A 1 98 ? 13.060 -6.763 -12.793 1.00 85.38 98 SER A O 1
ATOM 766 N N . SER A 1 99 ? 14.588 -5.704 -14.053 1.00 86.56 99 SER A N 1
ATOM 767 C CA . SER A 1 99 ? 15.073 -4.822 -12.984 1.00 86.56 99 SER A CA 1
ATOM 768 C C . SER A 1 99 ? 13.950 -3.971 -12.374 1.00 86.56 99 SER A C 1
ATOM 770 O O . SER A 1 99 ? 13.866 -3.823 -11.160 1.00 86.56 99 SER A O 1
ATOM 772 N N . GLN A 1 100 ? 13.018 -3.490 -13.203 1.00 87.50 100 GLN A N 1
ATOM 773 C CA . GLN A 1 100 ? 11.892 -2.669 -12.750 1.00 87.50 100 GLN A CA 1
ATOM 774 C C . GLN A 1 100 ? 10.947 -3.432 -11.810 1.00 87.50 100 GLN A C 1
ATOM 776 O O . GLN A 1 100 ? 10.534 -2.878 -10.794 1.00 87.50 100 GLN A O 1
ATOM 781 N N . VAL A 1 101 ? 10.647 -4.704 -12.106 1.00 88.31 101 VAL A N 1
ATOM 782 C CA . VAL A 1 101 ? 9.839 -5.566 -11.222 1.00 88.31 101 VAL A CA 1
ATOM 783 C C . VAL A 1 101 ? 10.554 -5.812 -9.903 1.00 88.31 101 VAL A C 1
ATOM 785 O O . VAL A 1 101 ? 9.969 -5.562 -8.854 1.00 88.31 101 VAL A O 1
ATOM 788 N N . LYS A 1 102 ? 11.844 -6.162 -9.936 1.00 89.56 102 LYS A N 1
ATOM 789 C CA . LYS A 1 102 ? 12.638 -6.358 -8.712 1.00 89.56 102 LYS A CA 1
ATOM 790 C C . LYS A 1 102 ? 12.653 -5.117 -7.820 1.00 89.56 102 LYS A C 1
ATOM 792 O O . LYS A 1 102 ? 12.471 -5.228 -6.611 1.00 89.56 102 LYS A O 1
ATOM 797 N N . VAL A 1 103 ? 12.861 -3.939 -8.410 1.00 91.88 103 VAL A N 1
ATOM 798 C CA . VAL A 1 103 ? 12.889 -2.663 -7.683 1.00 91.88 103 VAL A CA 1
ATOM 799 C C . VAL A 1 103 ? 11.522 -2.343 -7.074 1.00 91.88 103 VAL A C 1
ATOM 801 O O . VAL A 1 103 ? 11.465 -1.924 -5.917 1.00 91.88 103 VAL A O 1
ATOM 804 N N . ALA A 1 104 ? 10.425 -2.538 -7.809 1.00 90.31 104 ALA A N 1
ATOM 805 C CA . ALA A 1 104 ? 9.078 -2.300 -7.291 1.00 90.31 104 ALA A CA 1
ATOM 806 C C . ALA A 1 104 ? 8.727 -3.276 -6.153 1.00 90.31 104 ALA A C 1
ATOM 808 O O . ALA A 1 104 ? 8.345 -2.829 -5.070 1.00 90.31 104 ALA A O 1
ATOM 809 N N . ASP A 1 105 ? 8.946 -4.578 -6.356 1.00 88.50 105 ASP A N 1
ATOM 810 C CA . ASP A 1 105 ? 8.696 -5.621 -5.353 1.00 88.50 105 ASP A CA 1
ATOM 811 C C . ASP A 1 105 ? 9.512 -5.375 -4.071 1.00 88.50 105 ASP A C 1
ATOM 813 O O . ASP A 1 105 ? 9.005 -5.497 -2.953 1.00 88.50 105 ASP A O 1
ATOM 817 N N . GLU A 1 106 ? 10.785 -4.987 -4.201 1.00 90.81 106 GLU A N 1
ATOM 818 C CA . GLU A 1 106 ? 11.617 -4.603 -3.056 1.00 90.81 106 GLU A CA 1
ATOM 819 C C . GLU A 1 106 ? 11.091 -3.353 -2.350 1.00 90.81 106 GLU A C 1
ATOM 821 O O . GLU A 1 106 ? 11.024 -3.332 -1.120 1.00 90.81 106 GLU A O 1
ATOM 826 N N . THR A 1 107 ? 10.705 -2.328 -3.111 1.00 92.12 107 THR A N 1
ATOM 827 C CA . THR A 1 107 ? 10.191 -1.068 -2.559 1.00 92.12 107 THR A CA 1
ATOM 828 C C . THR A 1 107 ? 8.976 -1.322 -1.667 1.00 92.12 107 THR A C 1
ATOM 830 O O . THR A 1 107 ? 8.963 -0.887 -0.513 1.00 92.12 107 THR A O 1
ATOM 833 N N . PHE A 1 108 ? 7.971 -2.041 -2.176 1.00 90.75 108 PHE A N 1
ATOM 834 C CA . PHE A 1 108 ? 6.744 -2.304 -1.423 1.00 90.75 108 PHE A CA 1
ATOM 835 C C . PHE A 1 108 ? 6.985 -3.238 -0.235 1.00 90.75 108 PHE A C 1
ATOM 837 O O . PHE A 1 108 ? 6.451 -2.977 0.838 1.00 90.75 108 PHE A O 1
ATOM 844 N N . HIS A 1 109 ? 7.851 -4.250 -0.362 1.00 88.50 109 HIS A N 1
A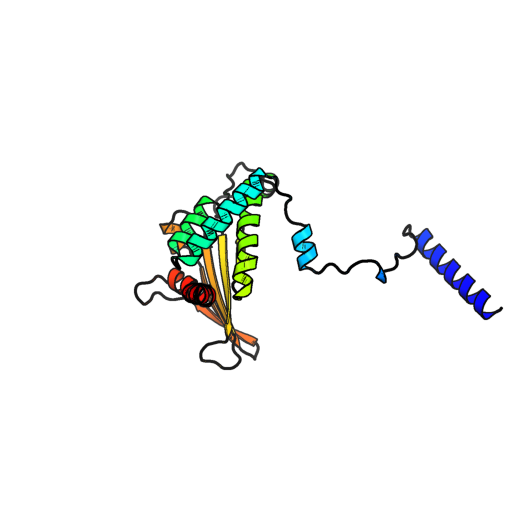TOM 845 C CA . HIS A 1 109 ? 8.202 -5.122 0.770 1.00 88.50 109 HIS A CA 1
ATOM 846 C C . HIS A 1 109 ? 8.881 -4.375 1.914 1.00 88.50 109 HIS A C 1
ATOM 848 O O . HIS A 1 109 ? 8.544 -4.592 3.078 1.00 88.50 109 HIS A O 1
ATOM 854 N N . ARG A 1 110 ? 9.843 -3.493 1.608 1.00 89.69 110 ARG A N 1
ATOM 855 C CA . ARG A 1 110 ? 10.544 -2.723 2.647 1.00 89.69 110 ARG A CA 1
ATOM 856 C C . ARG A 1 110 ? 9.590 -1.813 3.403 1.00 89.69 110 ARG A C 1
ATOM 858 O O . ARG A 1 110 ? 9.703 -1.729 4.623 1.00 89.69 110 ARG A O 1
ATOM 865 N N . LEU A 1 111 ? 8.636 -1.190 2.710 1.00 85.12 111 LEU A N 1
ATOM 866 C CA . LEU A 1 111 ? 7.600 -0.431 3.398 1.00 85.12 111 LEU A CA 1
ATOM 867 C C . LEU A 1 111 ? 6.641 -1.339 4.174 1.00 85.12 111 LEU A C 1
ATOM 869 O O . LEU A 1 111 ? 6.261 -0.987 5.288 1.00 85.12 111 LEU A O 1
ATOM 873 N N . ASN A 1 112 ? 6.271 -2.500 3.629 1.00 88.12 112 ASN A N 1
ATOM 874 C CA . ASN A 1 112 ? 5.380 -3.429 4.317 1.00 88.12 112 ASN A CA 1
ATOM 875 C C . ASN A 1 112 ? 5.952 -3.826 5.687 1.00 88.12 112 ASN A C 1
ATOM 877 O O . ASN A 1 112 ? 5.232 -3.794 6.673 1.00 88.12 112 ASN A O 1
ATOM 881 N N . LYS A 1 113 ? 7.272 -4.054 5.796 1.00 87.06 113 LYS A N 1
ATOM 882 C CA . LYS A 1 113 ? 7.951 -4.293 7.090 1.00 87.06 113 LYS A CA 1
ATOM 883 C C . LYS A 1 113 ? 7.759 -3.165 8.115 1.00 87.06 113 LYS A C 1
ATOM 885 O O . LYS A 1 113 ? 7.783 -3.422 9.317 1.00 87.06 113 LYS A O 1
ATOM 890 N N . GLU A 1 114 ? 7.630 -1.917 7.670 1.00 87.69 114 GLU A N 1
ATOM 891 C CA . GLU A 1 114 ? 7.362 -0.783 8.560 1.00 87.69 114 GLU A CA 1
ATOM 892 C C . GLU A 1 114 ? 5.879 -0.697 8.933 1.00 87.69 114 GLU A C 1
ATOM 894 O O . GLU A 1 114 ? 5.552 -0.462 10.094 1.00 87.69 114 GLU A O 1
ATOM 899 N N . LEU A 1 115 ? 4.981 -0.909 7.969 1.00 89.44 115 LEU A N 1
ATOM 900 C CA . LEU A 1 115 ? 3.533 -0.828 8.170 1.00 89.44 115 LEU A CA 1
ATOM 901 C C . LEU A 1 115 ? 2.956 -2.019 8.949 1.00 89.44 115 LEU A C 1
ATOM 903 O O . LEU A 1 115 ? 2.004 -1.838 9.712 1.00 89.44 115 LEU A O 1
ATOM 907 N N . ASP A 1 116 ? 3.585 -3.188 8.859 1.00 88.69 116 ASP A N 1
ATOM 908 C CA . ASP A 1 116 ? 3.223 -4.400 9.600 1.00 88.69 116 ASP A CA 1
ATOM 909 C C . ASP A 1 116 ? 3.307 -4.190 11.122 1.00 88.69 116 ASP A C 1
ATOM 911 O O . ASP A 1 116 ? 2.483 -4.697 11.882 1.00 88.69 116 ASP A O 1
ATOM 915 N N . LYS A 1 117 ? 4.195 -3.294 11.586 1.00 90.62 117 LYS A N 1
ATOM 916 C CA . LYS A 1 117 ? 4.264 -2.856 12.998 1.00 90.62 117 LYS A CA 1
ATOM 917 C C . LYS A 1 117 ? 2.959 -2.229 13.501 1.00 90.62 117 LYS A C 1
ATOM 919 O O . LYS A 1 117 ? 2.740 -2.141 14.707 1.00 90.62 117 LYS A O 1
ATOM 924 N N . TYR A 1 118 ? 2.114 -1.771 12.581 1.00 90.19 118 TYR A N 1
ATOM 925 C CA . TYR A 1 118 ? 0.811 -1.164 12.833 1.00 90.19 118 TYR A CA 1
ATOM 926 C C . TYR A 1 118 ? -0.355 -2.082 12.420 1.00 90.19 118 TYR A C 1
ATOM 928 O O . TYR A 1 118 ? -1.511 -1.649 12.452 1.00 90.19 118 TYR A O 1
ATOM 936 N N . GLY A 1 119 ? -0.066 -3.334 12.040 1.00 89.88 119 GLY A N 1
ATOM 937 C CA . GLY A 1 119 ? -1.038 -4.309 11.544 1.00 89.88 119 GLY A CA 1
ATOM 938 C C . GLY A 1 119 ? -1.600 -3.967 10.162 1.00 89.88 119 GLY A C 1
ATOM 939 O O . GLY A 1 119 ? -2.733 -4.337 9.864 1.00 89.88 119 GLY A O 1
ATOM 940 N N . ILE A 1 120 ? -0.862 -3.202 9.354 1.00 92.50 120 ILE A N 1
ATOM 941 C CA . ILE A 1 120 ? -1.253 -2.829 7.991 1.00 92.50 120 ILE A CA 1
ATOM 942 C C . ILE A 1 120 ? -0.432 -3.662 7.013 1.00 92.50 120 ILE A C 1
ATOM 944 O O . ILE A 1 120 ? 0.795 -3.650 7.082 1.00 92.50 120 ILE A O 1
ATOM 948 N N . ASN A 1 121 ? -1.107 -4.323 6.077 1.00 90.94 121 ASN A N 1
ATOM 949 C CA . ASN A 1 121 ? -0.478 -5.123 5.040 1.00 90.94 121 ASN A CA 1
ATOM 950 C C . ASN A 1 121 ? -0.560 -4.418 3.679 1.00 90.94 121 ASN A C 1
ATOM 952 O O . ASN A 1 121 ? -1.628 -3.963 3.261 1.00 90.94 121 ASN A O 1
ATOM 956 N N . LEU A 1 122 ? 0.577 -4.350 2.990 1.00 88.44 122 LEU A N 1
ATOM 957 C CA . LEU A 1 122 ? 0.704 -3.952 1.595 1.00 88.44 122 LEU A CA 1
ATOM 958 C C . LEU A 1 122 ? 1.034 -5.171 0.734 1.00 88.44 122 LEU A C 1
ATOM 960 O O . LEU A 1 122 ? 2.150 -5.689 0.786 1.00 88.44 122 LEU A O 1
ATOM 964 N N . ASP A 1 123 ? 0.091 -5.566 -0.116 1.00 86.44 123 ASP A N 1
ATOM 965 C CA . ASP A 1 123 ? 0.309 -6.574 -1.153 1.00 86.44 123 ASP A CA 1
ATOM 966 C C . ASP A 1 123 ? 0.380 -5.886 -2.522 1.00 86.44 123 ASP A C 1
ATOM 968 O O . ASP A 1 123 ? -0.599 -5.331 -3.029 1.00 86.44 123 ASP A O 1
ATOM 972 N N . TYR A 1 124 ? 1.578 -5.889 -3.105 1.00 85.06 124 TYR A N 1
ATOM 973 C CA . TYR A 1 124 ? 1.823 -5.390 -4.450 1.00 85.06 124 TYR A CA 1
ATOM 974 C C . TYR A 1 124 ? 1.884 -6.554 -5.431 1.00 85.06 124 TYR A C 1
ATOM 976 O O . TYR A 1 124 ? 2.695 -7.469 -5.291 1.00 85.06 124 TYR A O 1
ATOM 984 N N . ARG A 1 125 ? 1.069 -6.465 -6.482 1.00 80.38 125 ARG A N 1
ATOM 985 C CA . ARG A 1 125 ? 1.047 -7.449 -7.562 1.00 80.38 125 ARG A CA 1
ATOM 986 C C . ARG A 1 125 ? 1.481 -6.786 -8.855 1.00 80.38 125 ARG A C 1
ATOM 988 O O . ARG A 1 125 ? 0.728 -6.023 -9.471 1.00 80.38 125 ARG A O 1
ATOM 995 N N . SER A 1 126 ? 2.707 -7.102 -9.268 1.00 71.44 126 SER A N 1
ATOM 996 C CA . SER A 1 126 ? 3.168 -6.814 -10.621 1.00 71.44 126 SER A CA 1
ATOM 997 C C . SER A 1 126 ? 2.409 -7.703 -11.605 1.00 71.44 126 SER A C 1
ATOM 999 O O . SER A 1 126 ? 2.305 -8.916 -11.428 1.00 71.44 126 SER A O 1
ATOM 1001 N N . MET A 1 127 ? 1.851 -7.100 -12.652 1.00 67.69 127 MET A N 1
ATOM 1002 C CA . MET A 1 127 ? 1.106 -7.832 -13.673 1.00 67.69 127 MET A CA 1
ATOM 1003 C C . MET A 1 127 ? 1.844 -7.749 -15.004 1.00 67.69 127 MET A C 1
ATOM 1005 O O . MET A 1 127 ? 2.123 -6.664 -15.515 1.00 67.69 127 MET A O 1
ATOM 1009 N N . GLY A 1 128 ? 2.154 -8.915 -15.572 1.00 54.25 128 GLY A N 1
ATOM 1010 C CA . GLY A 1 128 ? 2.494 -9.033 -16.983 1.00 54.25 128 GLY A CA 1
ATOM 1011 C C . GLY A 1 128 ? 1.222 -8.935 -17.826 1.00 54.25 128 GLY A C 1
ATOM 1012 O O . GLY A 1 128 ? 0.217 -9.576 -17.514 1.00 54.25 128 GLY A O 1
ATOM 1013 N N . VAL A 1 129 ? 1.238 -8.137 -18.889 1.00 50.47 129 VAL A N 1
ATOM 1014 C CA . VAL A 1 129 ? 0.148 -8.102 -19.866 1.00 50.47 129 VAL A CA 1
ATOM 1015 C C . VAL A 1 129 ? 0.127 -9.422 -20.634 1.00 50.47 129 VAL A C 1
ATOM 1017 O O . VAL A 1 129 ? 1.111 -9.811 -21.257 1.00 50.47 129 VAL A O 1
ATOM 1020 N N . TYR A 1 130 ? -1.017 -10.103 -20.595 1.00 48.41 130 TYR A N 1
ATOM 1021 C CA . TYR A 1 130 ? -1.364 -11.179 -21.516 1.00 48.41 130 TYR A CA 1
ATOM 1022 C C . TYR A 1 130 ? -2.836 -10.995 -21.891 1.00 48.41 130 TYR A C 1
ATOM 1024 O O . TYR A 1 130 ? -3.703 -11.105 -21.026 1.00 48.41 130 TYR A O 1
ATOM 1032 N N . GLN A 1 131 ? -3.104 -10.673 -23.160 1.00 44.78 131 GLN A N 1
ATOM 1033 C CA . GLN A 1 131 ? -4.455 -10.523 -23.723 1.00 44.78 131 GLN A CA 1
ATOM 1034 C C . GLN A 1 131 ? -5.335 -9.430 -23.073 1.00 44.78 131 GLN A C 1
ATOM 1036 O O . GLN A 1 131 ? -6.505 -9.654 -22.781 1.00 44.78 131 GLN A O 1
ATOM 1041 N N . GLY A 1 132 ? -4.796 -8.216 -22.922 1.00 51.00 132 GLY A N 1
ATOM 1042 C CA . GLY A 1 132 ? -5.616 -7.015 -23.130 1.00 51.00 132 GLY A CA 1
ATOM 1043 C C . GLY A 1 132 ? -6.377 -6.368 -21.969 1.00 51.00 132 GLY A C 1
ATOM 1044 O O . GLY A 1 132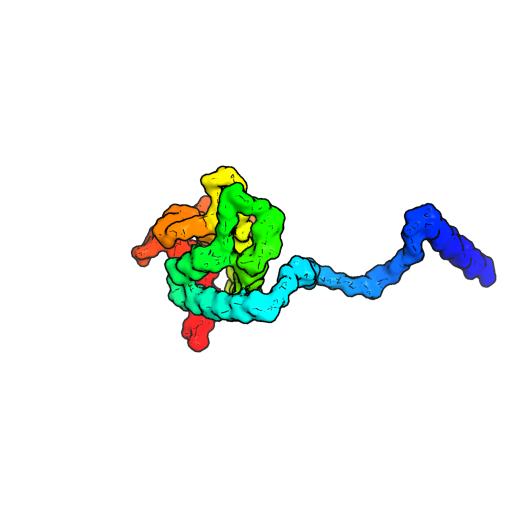 ? -7.150 -5.472 -22.268 1.00 51.00 132 GLY A O 1
ATOM 1045 N N . ASP A 1 133 ? -6.173 -6.717 -20.693 1.00 53.75 133 ASP A N 1
ATOM 1046 C CA . ASP A 1 133 ? -6.557 -5.812 -19.582 1.00 53.75 133 ASP A CA 1
ATOM 1047 C C . ASP A 1 133 ? -6.004 -6.287 -18.229 1.00 53.75 133 ASP A C 1
ATOM 1049 O O . ASP A 1 133 ? -6.673 -6.971 -17.453 1.00 53.75 133 ASP A O 1
ATOM 1053 N N . ARG A 1 134 ? -4.730 -5.993 -17.938 1.00 59.31 134 ARG A N 1
ATOM 1054 C CA . ARG A 1 134 ? -4.138 -6.304 -16.625 1.00 59.31 134 ARG A CA 1
ATOM 1055 C C . ARG A 1 134 ? -3.230 -5.175 -16.161 1.00 59.31 134 ARG A C 1
ATOM 1057 O O . ARG A 1 134 ? -2.049 -5.131 -16.497 1.00 59.31 134 ARG A O 1
ATOM 1064 N N . SER A 1 135 ? -3.803 -4.266 -15.382 1.00 70.50 135 SER A N 1
ATOM 1065 C CA . SER A 1 135 ? -3.058 -3.249 -14.643 1.00 70.50 135 SER A CA 1
ATOM 1066 C C . SER A 1 135 ? -2.405 -3.851 -13.396 1.00 70.50 135 SER A C 1
ATOM 1068 O O . SER A 1 135 ? -2.980 -4.763 -12.799 1.00 70.50 135 SER A O 1
ATOM 1070 N N . PRO A 1 136 ? -1.235 -3.346 -12.961 1.00 81.25 136 PRO A N 1
ATOM 1071 C CA . PRO A 1 136 ? -0.707 -3.681 -11.641 1.00 81.25 136 PRO A CA 1
ATOM 1072 C C . PRO A 1 136 ? -1.736 -3.323 -10.564 1.00 81.25 136 PRO A C 1
ATOM 1074 O O . PRO A 1 136 ? -2.536 -2.402 -10.756 1.00 81.25 136 PRO A O 1
ATOM 1077 N N . SER A 1 137 ? -1.698 -4.007 -9.422 1.00 86.12 137 SER A N 1
ATOM 1078 C CA . SER A 1 137 ? -2.575 -3.690 -8.289 1.00 86.12 137 SER A CA 1
ATOM 1079 C C . SER A 1 137 ? -1.796 -3.520 -6.994 1.00 86.12 137 SER A C 1
ATOM 1081 O O . SER A 1 137 ? -0.854 -4.270 -6.730 1.00 86.12 137 SER A O 1
ATOM 1083 N N . LEU A 1 138 ? -2.230 -2.566 -6.176 1.00 88.44 138 LEU A N 1
ATOM 1084 C CA . LEU A 1 138 ? -1.774 -2.390 -4.803 1.00 88.44 138 LEU A CA 1
ATOM 1085 C C . LEU A 1 138 ? -2.953 -2.625 -3.865 1.00 88.44 138 LEU A C 1
ATOM 1087 O O . LEU A 1 138 ? -3.957 -1.923 -3.953 1.00 88.44 138 LEU A O 1
ATOM 1091 N N . ILE A 1 139 ? -2.823 -3.593 -2.969 1.00 90.94 139 ILE A N 1
ATOM 1092 C CA . ILE A 1 139 ? -3.813 -3.894 -1.942 1.00 90.94 139 ILE A CA 1
ATOM 1093 C C . ILE A 1 139 ? -3.269 -3.385 -0.612 1.00 90.94 139 ILE A C 1
ATOM 1095 O O . ILE A 1 139 ? -2.163 -3.741 -0.208 1.00 90.94 139 ILE A O 1
ATOM 1099 N N . VAL A 1 140 ? -4.045 -2.539 0.055 1.00 92.75 140 VAL A N 1
ATOM 1100 C CA . VAL A 1 140 ? -3.765 -2.018 1.393 1.00 92.75 140 VAL A CA 1
ATOM 1101 C C . VAL A 1 140 ? -4.848 -2.557 2.308 1.00 92.75 140 VAL A C 1
ATOM 1103 O O . VAL A 1 140 ? -6.021 -2.219 2.136 1.00 92.75 140 VAL A O 1
ATOM 1106 N N . SER A 1 141 ? -4.482 -3.392 3.270 1.00 94.25 141 SER A N 1
ATOM 1107 C CA . SER A 1 141 ? -5.459 -4.028 4.147 1.00 94.25 141 SER A CA 1
ATOM 1108 C C . SER A 1 141 ? -5.049 -4.009 5.608 1.00 94.25 141 SER A C 1
ATOM 1110 O O . SER A 1 141 ? -3.889 -3.790 5.960 1.00 94.25 141 SER A O 1
ATOM 1112 N N . ARG A 1 142 ? -6.040 -4.187 6.478 1.00 93.88 142 ARG A N 1
ATOM 1113 C CA . ARG A 1 142 ? -5.839 -4.312 7.917 1.00 93.88 142 ARG A CA 1
ATOM 1114 C C . ARG A 1 142 ? -6.985 -5.078 8.550 1.00 93.88 142 ARG A C 1
ATOM 1116 O O . ARG A 1 142 ? -8.153 -4.802 8.275 1.00 93.88 142 ARG A O 1
ATOM 1123 N N . GLU A 1 143 ? -6.626 -5.917 9.510 1.00 92.38 143 GLU A N 1
ATOM 1124 C CA . GLU A 1 143 ? -7.561 -6.500 10.461 1.00 92.38 143 GLU A CA 1
ATOM 1125 C C . GLU A 1 143 ? -7.542 -5.730 11.789 1.00 92.38 143 GLU A C 1
ATOM 1127 O O . GLU A 1 143 ? -6.495 -5.289 12.273 1.00 92.38 143 GLU A O 1
ATOM 1132 N N . TYR A 1 144 ? -8.714 -5.514 12.381 1.00 91.31 144 TYR A N 1
ATOM 1133 C CA . TYR A 1 144 ? -8.852 -4.823 13.661 1.00 91.31 144 TYR A CA 1
ATOM 1134 C C . TYR A 1 144 ? -10.129 -5.243 14.401 1.00 91.31 144 TYR A C 1
ATOM 1136 O O . TYR A 1 144 ? -11.090 -5.668 13.764 1.00 91.31 144 TYR A O 1
ATOM 1144 N N . PRO A 1 145 ? -10.189 -5.117 15.740 1.00 91.69 145 PRO A N 1
ATOM 1145 C CA . PRO A 1 145 ? -11.401 -5.434 16.493 1.00 91.69 145 PRO A CA 1
ATOM 1146 C C . PRO A 1 145 ? -12.601 -4.603 16.024 1.00 91.69 145 PRO A C 1
ATOM 1148 O O . PRO A 1 145 ? -12.474 -3.397 15.791 1.00 91.69 145 PRO A O 1
ATOM 1151 N N . HIS A 1 146 ? -13.777 -5.222 15.920 1.00 91.50 146 HIS A N 1
ATOM 1152 C CA . HIS A 1 146 ? -14.998 -4.504 15.569 1.00 91.50 146 HIS A CA 1
ATOM 1153 C C . HIS A 1 146 ? -15.307 -3.445 16.646 1.00 91.50 146 HIS A C 1
ATOM 1155 O O . HIS A 1 146 ? -15.318 -3.763 17.836 1.00 91.50 146 HIS A O 1
ATOM 1161 N N . PRO A 1 147 ? -15.589 -2.181 16.272 1.00 86.69 147 PRO A N 1
ATOM 1162 C CA . PRO A 1 147 ? -15.671 -1.076 17.231 1.00 86.69 147 PRO A CA 1
ATOM 1163 C C . PRO A 1 147 ? -16.856 -1.184 18.199 1.00 86.69 147 PRO A C 1
ATOM 1165 O O . PRO A 1 147 ? -16.828 -0.587 19.270 1.00 86.69 147 PRO A O 1
ATOM 1168 N N . THR A 1 148 ? -17.907 -1.917 17.822 1.00 87.81 148 THR A N 1
ATOM 1169 C CA . THR A 1 148 ? -19.159 -2.008 18.595 1.00 87.81 148 THR A CA 1
ATOM 1170 C C . THR A 1 148 ? -19.647 -3.433 18.848 1.00 87.81 148 THR A C 1
ATOM 1172 O O . THR A 1 148 ? -20.625 -3.609 19.567 1.00 87.81 148 THR A O 1
ATOM 1175 N N . GLU A 1 149 ? -19.017 -4.454 18.262 1.00 89.50 149 GLU A N 1
ATOM 1176 C CA . GLU A 1 149 ? -19.476 -5.849 18.355 1.00 89.50 149 GLU A CA 1
ATOM 1177 C C . GLU A 1 149 ? -18.381 -6.645 19.061 1.00 89.50 149 GLU A C 1
ATOM 1179 O O . GLU A 1 149 ? -17.289 -6.830 18.527 1.00 89.50 149 GLU A O 1
ATOM 1184 N N . LYS A 1 150 ? -18.641 -7.049 20.306 1.00 89.50 150 LYS A N 1
ATOM 1185 C CA . LYS A 1 150 ? -17.646 -7.740 21.129 1.00 89.50 150 LYS A CA 1
ATOM 1186 C C . LYS A 1 150 ? -17.315 -9.099 20.508 1.00 89.50 150 LYS A C 1
ATOM 1188 O O . LYS A 1 150 ? -18.226 -9.844 20.167 1.00 89.50 150 LYS A O 1
ATOM 1193 N N . GLY A 1 151 ? -16.023 -9.400 20.385 1.00 88.00 151 GLY A N 1
ATOM 1194 C CA . GLY A 1 151 ? -15.548 -10.670 19.833 1.00 88.00 151 GLY A CA 1
ATOM 1195 C C . GLY A 1 151 ? -15.490 -10.732 18.304 1.00 88.00 151 GLY A C 1
ATOM 1196 O O . GLY A 1 151 ? -14.935 -11.673 17.749 1.00 88.00 151 GLY A O 1
ATOM 1197 N N . ALA A 1 152 ? -16.021 -9.731 17.599 1.00 90.94 152 ALA A N 1
ATOM 1198 C CA . ALA A 1 152 ? -15.917 -9.672 16.149 1.00 90.94 152 ALA A CA 1
ATOM 1199 C C . ALA A 1 152 ? -14.632 -8.955 15.706 1.00 90.94 152 ALA A C 1
ATOM 1201 O O . ALA A 1 152 ? -14.187 -7.985 16.327 1.00 90.94 152 ALA A O 1
ATOM 1202 N N . THR A 1 153 ? -14.084 -9.396 14.580 1.00 93.12 153 THR A N 1
ATOM 1203 C CA . THR A 1 153 ? -12.967 -8.770 13.869 1.00 93.12 153 THR A CA 1
ATOM 1204 C C . THR A 1 153 ? -13.486 -8.137 12.586 1.00 93.12 153 THR A C 1
ATOM 1206 O O . THR A 1 153 ? -14.416 -8.632 11.952 1.00 93.12 153 THR A O 1
ATOM 1209 N N . MET A 1 154 ? -12.889 -7.023 12.194 1.00 92.69 154 MET A N 1
ATOM 1210 C CA . MET A 1 154 ? -13.107 -6.369 10.918 1.00 92.69 154 MET A CA 1
ATOM 1211 C C . MET A 1 154 ? -11.856 -6.456 10.058 1.00 92.69 154 MET A C 1
ATOM 1213 O O . MET A 1 154 ? -10.782 -6.080 10.513 1.00 92.69 154 MET A O 1
ATOM 1217 N N . HIS A 1 155 ? -12.023 -6.864 8.806 1.00 92.94 155 HIS A N 1
ATOM 1218 C CA . HIS A 1 155 ? -11.056 -6.685 7.730 1.00 92.94 155 HIS A CA 1
ATOM 1219 C C . HIS A 1 155 ? -11.487 -5.492 6.884 1.00 92.94 155 HIS A C 1
ATOM 1221 O O . HIS A 1 155 ? -12.634 -5.426 6.434 1.00 92.94 155 HIS A O 1
ATOM 1227 N N . ALA A 1 156 ? -10.584 -4.544 6.682 1.00 93.94 156 ALA A N 1
ATOM 1228 C CA . ALA A 1 156 ? -10.761 -3.442 5.751 1.00 93.94 156 ALA A CA 1
ATOM 1229 C C . ALA A 1 156 ? -9.710 -3.545 4.654 1.00 93.94 156 ALA A C 1
ATOM 1231 O O . ALA A 1 156 ? -8.533 -3.752 4.951 1.00 93.94 156 ALA A O 1
ATOM 1232 N N . GLU A 1 157 ? -10.130 -3.352 3.410 1.00 93.31 157 GLU A N 1
ATOM 1233 C CA . GLU A 1 157 ? -9.263 -3.457 2.248 1.00 93.31 157 GLU A CA 1
ATOM 1234 C C . GLU A 1 157 ? -9.531 -2.333 1.249 1.00 93.31 157 GLU A C 1
ATOM 1236 O O . GLU A 1 157 ? -10.674 -2.009 0.920 1.00 93.31 157 GLU A O 1
ATOM 1241 N N . LEU A 1 158 ? -8.446 -1.755 0.750 1.00 93.00 158 LEU A N 1
ATOM 1242 C CA . LEU A 1 158 ? -8.422 -0.893 -0.416 1.00 93.00 158 LEU A CA 1
ATOM 1243 C C . LEU A 1 158 ? -7.581 -1.577 -1.490 1.00 93.00 158 LEU A C 1
ATOM 1245 O O . LEU A 1 158 ? -6.390 -1.795 -1.290 1.00 93.00 158 LEU A O 1
ATOM 1249 N N . THR A 1 159 ? -8.169 -1.840 -2.649 1.00 90.69 159 THR A N 1
ATOM 1250 C CA . THR A 1 159 ? -7.441 -2.307 -3.831 1.00 90.69 159 THR A CA 1
ATOM 1251 C C . THR A 1 159 ? -7.345 -1.171 -4.837 1.00 90.69 159 THR A C 1
ATOM 1253 O O . THR A 1 159 ? -8.355 -0.779 -5.414 1.00 90.69 159 THR A O 1
ATOM 1256 N N . LEU A 1 160 ? -6.145 -0.655 -5.086 1.00 87.31 160 LEU A N 1
ATOM 1257 C CA . LEU A 1 160 ? -5.867 0.293 -6.161 1.00 87.31 160 LEU A CA 1
ATOM 1258 C C . LEU A 1 160 ? -5.483 -0.459 -7.428 1.00 87.31 160 LEU A C 1
ATOM 1260 O O . LEU A 1 160 ? -4.542 -1.253 -7.431 1.00 87.31 160 LEU A O 1
ATOM 1264 N N . GLN A 1 161 ? -6.191 -0.178 -8.518 1.00 82.06 161 GLN A N 1
ATOM 1265 C CA . GLN A 1 161 ? -5.820 -0.651 -9.847 1.00 82.06 161 GLN A CA 1
ATOM 1266 C C . GLN A 1 161 ? -5.006 0.422 -10.562 1.00 82.06 161 GLN A C 1
ATOM 1268 O O . GLN A 1 161 ? -5.412 1.583 -10.627 1.00 82.06 161 GLN A O 1
ATOM 1273 N N . GLY A 1 162 ? -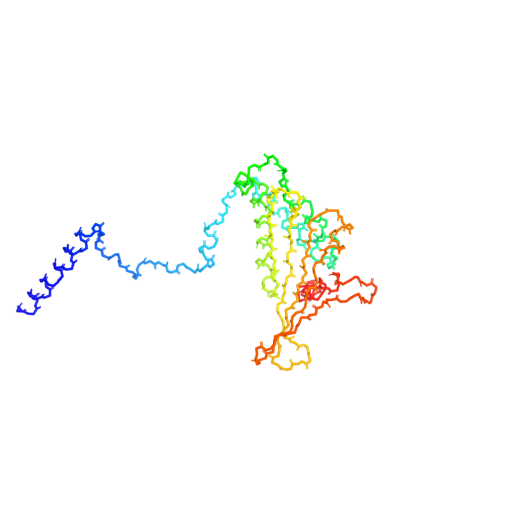3.855 0.036 -11.109 1.00 69.25 162 GLY A N 1
ATOM 1274 C CA . GLY A 1 162 ? -3.016 0.932 -11.896 1.00 69.25 162 GLY A CA 1
ATOM 1275 C C . GLY A 1 162 ? -3.770 1.476 -13.112 1.00 69.25 162 GLY A C 1
ATOM 1276 O O . GLY A 1 162 ? -4.628 0.807 -13.688 1.00 69.25 162 GLY A O 1
ATOM 12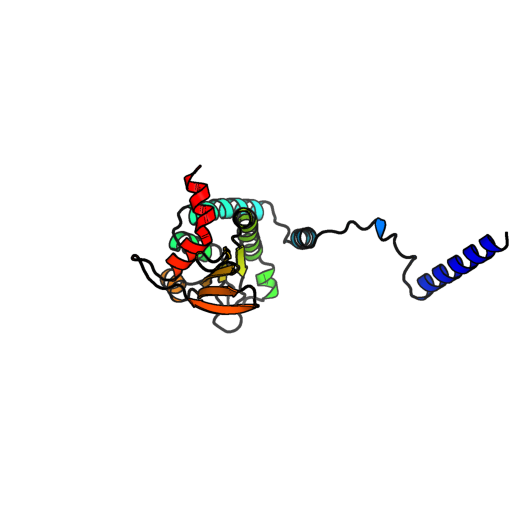77 N N . GLY A 1 163 ? -3.459 2.701 -13.519 1.00 70.00 163 GLY A N 1
ATOM 1278 C CA . GLY A 1 163 ? -4.193 3.381 -14.587 1.00 70.00 163 GLY A CA 1
ATOM 1279 C C . GLY A 1 163 ? -3.792 4.845 -14.704 1.00 70.00 163 GLY A C 1
ATOM 1280 O O . GLY A 1 163 ? -2.644 5.182 -14.423 1.00 70.00 163 GLY A O 1
ATOM 1281 N N . THR A 1 164 ? -4.713 5.700 -15.146 1.00 61.25 164 THR A N 1
ATOM 1282 C CA . THR A 1 164 ? -4.640 7.155 -14.902 1.00 61.25 164 THR A CA 1
ATOM 1283 C C . THR A 1 164 ? -5.212 7.481 -13.518 1.00 61.25 164 THR A C 1
ATOM 1285 O O . THR A 1 164 ? -6.029 6.710 -13.010 1.00 61.25 164 THR A O 1
ATOM 1288 N N . ASP A 1 165 ? -4.858 8.623 -12.924 1.00 58.59 165 ASP A N 1
ATOM 1289 C CA . ASP A 1 165 ? -5.246 8.985 -11.544 1.00 58.59 165 ASP A CA 1
ATOM 1290 C C . ASP A 1 165 ? -6.774 8.950 -11.337 1.00 58.59 165 ASP A C 1
ATOM 1292 O O . ASP A 1 165 ? -7.283 8.374 -10.374 1.00 58.59 165 ASP A O 1
ATOM 1296 N N . ARG A 1 166 ? -7.542 9.442 -12.323 1.00 57.56 166 ARG A N 1
ATOM 1297 C CA . ARG A 1 166 ? -9.019 9.375 -12.320 1.00 57.56 166 ARG A CA 1
ATOM 1298 C C . ARG A 1 166 ? -9.575 7.955 -12.445 1.00 57.56 166 ARG A C 1
ATOM 1300 O O . ARG A 1 166 ? -10.651 7.674 -11.922 1.00 57.56 166 ARG A O 1
ATOM 1307 N N . GLN A 1 167 ? -8.896 7.070 -13.172 1.00 64.06 167 GLN A N 1
ATOM 1308 C CA . GLN A 1 167 ? -9.336 5.682 -13.351 1.00 64.06 167 GLN A CA 1
ATOM 1309 C C . GLN A 1 167 ? -9.008 4.831 -12.125 1.00 64.06 167 GLN A C 1
ATOM 1311 O O . GLN A 1 167 ? -9.830 4.00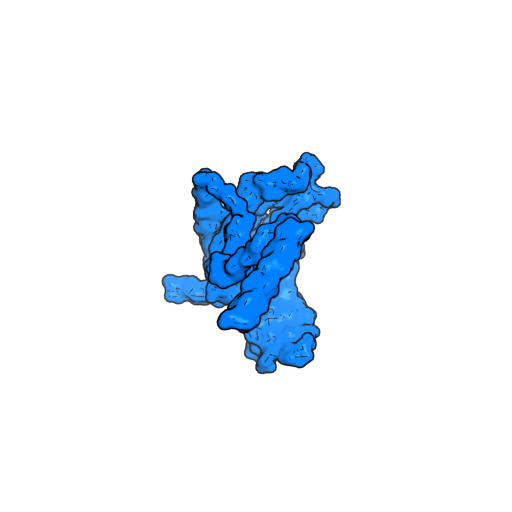8 -11.733 1.00 64.06 167 GLN A O 1
ATOM 1316 N N . MET A 1 168 ? -7.864 5.074 -11.485 1.00 70.06 168 MET A N 1
ATOM 1317 C CA . MET A 1 168 ? -7.442 4.354 -10.285 1.00 70.06 168 MET A CA 1
ATOM 1318 C C . MET A 1 168 ? -8.472 4.487 -9.159 1.00 70.06 168 MET A C 1
ATOM 1320 O O . MET A 1 168 ? -8.882 3.488 -8.574 1.00 70.06 168 MET A O 1
ATOM 1324 N N . MET A 1 169 ? -8.940 5.711 -8.898 1.00 68.31 169 MET A N 1
ATOM 1325 C CA . MET A 1 169 ? -9.953 5.963 -7.871 1.00 68.31 169 MET A CA 1
ATOM 1326 C C . MET A 1 169 ? -11.294 5.311 -8.218 1.00 68.31 169 MET A C 1
ATOM 1328 O O . MET A 1 169 ? -11.905 4.656 -7.374 1.00 68.31 169 MET A O 1
ATOM 1332 N N . LYS A 1 170 ? -11.730 5.425 -9.480 1.00 69.31 170 LYS A N 1
ATOM 1333 C CA . LYS A 1 170 ? -13.003 4.867 -9.959 1.00 69.31 170 LYS A CA 1
ATOM 1334 C C . LYS A 1 170 ? -13.054 3.336 -9.904 1.00 69.31 170 LYS A C 1
ATOM 1336 O O . LYS A 1 170 ? -14.118 2.782 -9.646 1.00 69.31 170 LYS A O 1
ATOM 1341 N N . TYR A 1 171 ? -11.938 2.664 -10.178 1.00 72.12 171 TYR A N 1
ATOM 1342 C CA . TYR A 1 171 ? -11.855 1.199 -10.224 1.00 72.12 171 TYR A CA 1
ATOM 1343 C C . TYR A 1 171 ? -11.271 0.584 -8.952 1.00 72.12 171 TYR A C 1
ATOM 1345 O O . TYR A 1 171 ? -10.948 -0.604 -8.930 1.00 72.12 171 TYR A O 1
ATOM 1353 N N . SER A 1 172 ? -11.141 1.378 -7.889 1.00 78.94 172 SER A N 1
ATOM 1354 C CA . SER A 1 172 ? -10.655 0.867 -6.619 1.00 78.94 172 SER A CA 1
ATOM 1355 C C . SER A 1 172 ? -11.684 -0.049 -5.943 1.00 78.94 172 SER A C 1
ATOM 1357 O O . SER A 1 172 ? -12.883 0.238 -5.900 1.00 78.94 172 SER A O 1
ATOM 1359 N N . GLY A 1 173 ? -11.209 -1.182 -5.426 1.00 86.25 173 GLY A N 1
ATOM 1360 C CA . GLY A 1 173 ? -11.981 -2.062 -4.549 1.00 86.25 173 GLY A CA 1
ATOM 1361 C C . GLY A 1 173 ? -11.946 -1.530 -3.119 1.00 86.25 173 GLY A C 1
ATOM 1362 O O . GLY A 1 173 ? -10.904 -1.055 -2.676 1.00 86.25 173 GLY A O 1
ATOM 1363 N N . THR A 1 174 ? -13.069 -1.579 -2.405 1.00 91.25 174 THR A N 1
ATOM 1364 C CA . THR A 1 174 ? -13.215 -0.979 -1.069 1.00 91.25 174 THR A CA 1
ATOM 1365 C C . THR A 1 174 ? -13.967 -1.907 -0.124 1.00 91.25 174 THR A C 1
ATOM 1367 O O . THR A 1 174 ? -15.015 -1.561 0.429 1.00 91.25 174 THR A O 1
ATOM 1370 N N . ASP A 1 175 ? -13.464 -3.124 0.023 1.00 90.56 175 ASP A N 1
ATOM 1371 C CA . ASP A 1 175 ? -14.168 -4.174 0.742 1.00 90.56 175 ASP A CA 1
ATOM 1372 C C . ASP A 1 175 ? -13.996 -4.045 2.260 1.00 90.56 175 ASP A C 1
ATOM 1374 O O . ASP A 1 175 ? -12.955 -3.646 2.793 1.00 90.56 175 ASP A O 1
ATOM 1378 N N . LYS A 1 176 ? -15.070 -4.381 2.971 1.00 90.94 176 LYS A N 1
ATOM 1379 C CA . LYS A 1 176 ? -15.135 -4.428 4.426 1.00 90.94 176 LYS A CA 1
ATOM 1380 C C . LYS A 1 176 ? -15.811 -5.726 4.836 1.00 90.94 176 LYS A C 1
ATOM 1382 O O . LYS A 1 176 ? -16.970 -5.962 4.504 1.00 90.94 176 LYS A O 1
ATOM 1387 N N . VAL A 1 177 ? -15.102 -6.556 5.587 1.00 91.62 177 VAL A N 1
ATOM 1388 C CA . VAL A 1 177 ? -15.610 -7.844 6.063 1.00 91.62 177 VAL A CA 1
ATOM 1389 C C . VAL A 1 177 ? -15.657 -7.826 7.579 1.00 91.62 177 VAL A C 1
ATOM 1391 O O . VAL A 1 177 ? -14.676 -7.482 8.226 1.00 91.62 177 VAL A O 1
ATOM 1394 N N . THR A 1 178 ? -16.789 -8.208 8.159 1.00 91.88 178 THR A N 1
ATOM 1395 C CA . THR A 1 178 ? -16.883 -8.499 9.594 1.00 91.88 178 THR A CA 1
ATOM 1396 C C . THR A 1 178 ? -16.883 -10.007 9.778 1.00 91.88 178 THR A C 1
ATOM 1398 O O . THR A 1 178 ? -17.705 -10.688 9.169 1.00 91.88 178 THR A O 1
ATOM 1401 N N . ILE A 1 179 ? -15.993 -10.510 10.627 1.00 90.50 179 ILE A N 1
ATOM 1402 C CA . ILE A 1 179 ? -15.841 -11.918 10.999 1.00 90.50 179 ILE A CA 1
ATOM 1403 C C . ILE A 1 179 ? -16.215 -12.042 12.478 1.00 90.50 179 ILE A C 1
ATOM 1405 O O . ILE A 1 179 ? -15.588 -11.419 13.332 1.00 90.50 179 ILE A O 1
ATOM 1409 N N . ARG A 1 180 ? -17.259 -12.807 12.790 1.00 90.12 180 ARG A N 1
ATOM 1410 C CA . ARG A 1 180 ? -17.760 -13.002 14.163 1.00 90.12 180 ARG A CA 1
ATOM 1411 C C . ARG A 1 180 ? -17.110 -14.213 14.831 1.00 90.12 180 ARG A C 1
ATOM 1413 O O . ARG A 1 180 ? -16.645 -15.111 14.137 1.00 90.12 180 ARG A O 1
ATOM 1420 N N . GLU A 1 181 ? -17.160 -14.289 16.165 1.00 87.81 181 GLU A N 1
ATOM 1421 C CA . GLU A 1 181 ? -16.610 -15.428 16.935 1.00 87.81 181 GLU A CA 1
ATOM 1422 C C . GLU A 1 181 ? -17.184 -16.782 16.500 1.00 87.81 181 GLU A C 1
ATOM 1424 O O . GLU A 1 181 ? -16.492 -17.794 16.517 1.00 87.81 181 GLU A O 1
ATOM 1429 N N . ASN A 1 182 ? -18.447 -16.805 16.070 1.00 88.38 182 ASN A N 1
ATOM 1430 C CA . ASN A 1 182 ? -19.107 -18.014 15.581 1.00 88.38 182 ASN A CA 1
ATOM 1431 C C . ASN A 1 182 ? -18.743 -18.377 14.126 1.00 88.38 182 ASN A C 1
ATOM 1433 O O . ASN A 1 182 ? -19.361 -19.274 13.556 1.00 88.38 182 ASN A O 1
ATOM 1437 N N . GLY A 1 183 ? -17.790 -17.670 13.512 1.00 85.19 183 GLY A N 1
ATOM 1438 C CA . GLY A 1 183 ? -17.352 -17.868 12.130 1.00 85.19 183 GLY A CA 1
ATOM 1439 C C . GLY A 1 183 ? -18.231 -17.197 11.073 1.00 85.19 183 GLY A C 1
ATOM 1440 O O . GLY A 1 183 ? -17.880 -17.228 9.894 1.00 85.19 183 GLY A O 1
ATOM 1441 N N . ASN A 1 184 ? -19.347 -16.559 11.450 1.00 89.06 184 ASN A N 1
ATOM 1442 C CA . ASN A 1 184 ? -20.202 -15.873 10.481 1.00 89.06 184 ASN A CA 1
ATOM 1443 C C . ASN A 1 184 ? -19.507 -14.634 9.916 1.00 89.06 184 ASN A C 1
ATOM 1445 O O . ASN A 1 184 ? -19.051 -13.765 10.666 1.00 89.06 184 ASN A O 1
ATOM 1449 N N . THR A 1 185 ? -19.531 -14.512 8.592 1.00 91.31 185 THR A N 1
ATOM 1450 C CA . THR A 1 185 ? -18.977 -13.369 7.871 1.00 91.31 185 THR A CA 1
ATOM 1451 C C . THR A 1 185 ? -20.075 -12.501 7.268 1.00 91.31 185 THR A C 1
ATOM 1453 O O . THR A 1 185 ? -21.117 -12.987 6.828 1.00 91.31 185 THR A O 1
ATOM 1456 N N . SER A 1 186 ? -19.859 -11.189 7.257 1.00 90.38 186 SER A N 1
ATOM 1457 C CA . SER A 1 186 ? -20.687 -10.249 6.499 1.00 90.38 186 SER A CA 1
ATOM 1458 C C . SER A 1 186 ? -19.803 -9.335 5.671 1.00 90.38 186 SER A C 1
ATOM 1460 O O . SER A 1 186 ? -18.829 -8.795 6.192 1.00 90.38 186 SER A O 1
ATOM 1462 N N . PHE A 1 187 ? -20.173 -9.157 4.407 1.00 91.62 187 PHE A N 1
ATOM 1463 C CA . PHE A 1 187 ? -19.439 -8.371 3.423 1.00 91.62 187 PHE A CA 1
ATOM 1464 C C . PHE A 1 187 ? -20.186 -7.068 3.157 1.00 91.62 187 PHE A C 1
ATOM 1466 O O . PHE A 1 187 ? -21.392 -7.073 2.911 1.00 91.62 187 PHE A O 1
ATOM 1473 N N . ASP A 1 188 ? -19.463 -5.961 3.202 1.00 91.94 188 ASP A N 1
ATOM 1474 C CA . ASP A 1 188 ? -19.945 -4.627 2.873 1.00 91.94 188 ASP A CA 1
ATOM 1475 C C . ASP A 1 188 ? -18.851 -3.886 2.094 1.00 91.94 188 ASP A C 1
ATOM 1477 O O . ASP A 1 188 ? -17.725 -4.370 1.948 1.00 91.94 188 ASP A O 1
ATOM 1481 N N . LYS A 1 189 ? -19.177 -2.694 1.604 1.00 92.12 189 LYS A N 1
ATOM 1482 C CA . LYS A 1 189 ? -18.212 -1.777 1.003 1.00 92.12 189 LYS A CA 1
ATOM 1483 C C . LYS A 1 189 ? -18.110 -0.497 1.809 1.00 92.12 189 LYS A C 1
ATOM 1485 O O . LYS A 1 189 ? -19.074 -0.059 2.444 1.00 92.12 189 LYS A O 1
ATOM 1490 N N . PHE A 1 190 ? -16.950 0.149 1.752 1.00 90.56 190 PHE A N 1
ATOM 1491 C CA . PHE A 1 190 ? -16.866 1.533 2.205 1.00 90.56 190 PHE A CA 1
ATOM 1492 C C . PHE A 1 190 ? -17.796 2.402 1.361 1.00 90.56 190 PHE A C 1
ATOM 1494 O O . PHE A 1 190 ? -17.951 2.206 0.156 1.00 90.56 190 PHE A O 1
ATOM 1501 N N . LYS A 1 191 ? -18.429 3.369 2.020 1.00 88.88 191 LYS A N 1
ATOM 1502 C CA . LYS A 1 191 ? -19.350 4.313 1.391 1.00 88.88 191 LYS A CA 1
ATOM 1503 C C . LYS A 1 191 ? -18.706 5.688 1.331 1.00 88.88 191 LYS A C 1
ATOM 1505 O O . LYS A 1 191 ? -17.831 6.013 2.138 1.00 88.88 191 LYS A O 1
ATOM 1510 N N . GLU A 1 192 ? -19.147 6.488 0.372 1.00 87.50 192 GLU A N 1
ATOM 1511 C CA . GLU A 1 192 ? -18.839 7.915 0.345 1.00 87.50 192 GLU A CA 1
ATOM 1512 C C . GLU A 1 192 ? -19.417 8.599 1.590 1.00 87.50 192 GLU A C 1
ATOM 1514 O O . GLU A 1 192 ? -20.442 8.179 2.137 1.00 87.50 192 GLU A O 1
ATOM 1519 N N . GLY A 1 193 ? -18.752 9.648 2.059 1.00 87.75 193 GLY A N 1
ATOM 1520 C CA . GLY A 1 193 ? -19.176 10.364 3.257 1.00 87.75 193 GLY A CA 1
ATOM 1521 C C . GLY A 1 193 ? -18.150 11.393 3.705 1.00 87.75 193 GLY A C 1
ATOM 1522 O O . GLY A 1 193 ? -16.959 11.238 3.451 1.00 87.75 193 GLY A O 1
ATOM 1523 N N . GLY A 1 194 ? -18.613 12.468 4.350 1.00 84.00 194 GLY A N 1
ATOM 1524 C CA . GLY A 1 194 ? -17.730 13.528 4.855 1.00 84.00 194 GLY A CA 1
ATOM 1525 C C . GLY A 1 194 ? -16.930 14.253 3.765 1.00 84.00 194 GLY A C 1
ATOM 1526 O O . GLY A 1 194 ? -15.816 14.691 4.031 1.00 84.00 194 GLY A O 1
ATOM 1527 N N . GLY A 1 195 ? -17.466 14.335 2.540 1.00 86.50 195 GLY A N 1
ATOM 1528 C CA . GLY A 1 195 ? -16.784 14.932 1.385 1.00 86.50 195 GLY A CA 1
ATOM 1529 C C . GLY A 1 195 ? -15.702 14.052 0.750 1.00 86.50 195 GLY A C 1
ATOM 1530 O O . GLY A 1 195 ? -14.972 14.542 -0.103 1.00 86.50 195 GLY A O 1
ATOM 1531 N N . LYS A 1 196 ? -15.597 12.779 1.154 1.00 86.94 196 LYS A N 1
ATOM 1532 C CA . LYS A 1 196 ? -14.628 11.803 0.641 1.00 86.94 196 LYS A CA 1
ATOM 1533 C C . LYS A 1 196 ? -15.308 10.669 -0.116 1.00 86.94 196 LYS A C 1
ATOM 1535 O O . LYS A 1 196 ? -16.411 10.237 0.242 1.00 86.94 196 LYS A O 1
ATOM 1540 N N . THR A 1 197 ? -14.609 10.152 -1.117 1.00 88.94 197 THR A N 1
ATOM 1541 C CA . THR A 1 197 ? -14.960 8.928 -1.839 1.00 88.94 197 THR A CA 1
ATOM 1542 C C . THR A 1 197 ? -14.869 7.701 -0.926 1.00 88.94 197 THR A C 1
ATOM 1544 O O . THR A 1 197 ? -14.210 7.706 0.118 1.00 88.94 197 THR A O 1
ATOM 1547 N N . ALA A 1 198 ? -15.504 6.600 -1.336 1.00 89.94 198 ALA A N 1
ATOM 1548 C CA . ALA A 1 198 ? -15.387 5.318 -0.642 1.00 89.94 198 ALA A CA 1
ATOM 1549 C C . ALA A 1 198 ? -13.924 4.863 -0.480 1.00 89.94 198 ALA A C 1
ATOM 1551 O O . ALA A 1 198 ? -13.555 4.341 0.570 1.00 89.94 198 ALA A O 1
ATOM 1552 N N . ALA A 1 199 ? -13.091 5.094 -1.497 1.00 90.44 199 ALA A N 1
ATOM 1553 C CA . ALA A 1 199 ? -11.685 4.705 -1.515 1.00 90.44 199 ALA A CA 1
ATOM 1554 C C . ALA A 1 199 ? -10.855 5.494 -0.501 1.00 90.44 199 ALA A C 1
ATOM 1556 O O . ALA A 1 199 ? -10.084 4.917 0.263 1.00 90.44 199 ALA A O 1
ATOM 1557 N N . GLU A 1 200 ? -11.070 6.807 -0.423 1.00 90.81 200 GLU A N 1
ATOM 1558 C CA . GLU A 1 200 ? -10.425 7.654 0.583 1.00 90.81 200 GLU A CA 1
ATOM 1559 C C . GLU A 1 200 ? -10.853 7.277 2.005 1.00 90.81 200 GLU A C 1
ATOM 1561 O O . GLU A 1 200 ? -10.032 7.295 2.924 1.00 90.81 200 GLU A O 1
ATOM 1566 N N . ASN A 1 201 ? -12.121 6.898 2.197 1.00 91.50 201 ASN A N 1
ATOM 1567 C CA . ASN A 1 201 ? -12.616 6.411 3.485 1.00 91.50 201 ASN A CA 1
ATOM 1568 C C . ASN A 1 201 ? -12.006 5.052 3.862 1.00 91.50 201 ASN A C 1
ATOM 1570 O O . ASN A 1 201 ? -11.628 4.858 5.023 1.00 91.50 201 ASN A O 1
ATOM 1574 N N . ALA A 1 202 ? -11.855 4.139 2.897 1.00 92.81 202 ALA A N 1
ATOM 1575 C CA . ALA A 1 202 ? -11.156 2.871 3.094 1.00 92.81 202 ALA A CA 1
ATOM 1576 C C . ALA A 1 202 ? -9.692 3.113 3.488 1.00 92.81 202 ALA A C 1
ATOM 1578 O O . ALA A 1 202 ? -9.247 2.647 4.538 1.00 92.81 202 ALA A O 1
ATOM 1579 N N . TYR A 1 203 ? -8.976 3.937 2.717 1.00 93.12 203 TYR A N 1
ATOM 1580 C CA . TYR A 1 203 ? -7.581 4.289 2.977 1.00 93.12 203 TYR A CA 1
ATOM 1581 C C . TYR A 1 203 ? -7.384 4.915 4.360 1.00 93.12 203 TYR A C 1
ATOM 1583 O O . TYR A 1 203 ? -6.543 4.461 5.135 1.00 93.12 203 TYR A O 1
ATOM 1591 N N . ALA A 1 204 ? -8.201 5.911 4.713 1.00 91.31 204 ALA A N 1
ATOM 1592 C CA . ALA A 1 204 ? -8.130 6.564 6.016 1.00 91.31 204 ALA A CA 1
ATOM 1593 C C . ALA A 1 204 ? -8.396 5.590 7.175 1.00 91.31 204 ALA A C 1
ATOM 1595 O O . ALA A 1 204 ? -7.792 5.729 8.238 1.00 91.31 204 ALA A O 1
ATOM 1596 N N . THR A 1 205 ? -9.274 4.603 6.977 1.00 92.12 205 THR A N 1
ATOM 1597 C CA . THR A 1 205 ? -9.582 3.576 7.982 1.00 92.12 205 THR A CA 1
ATOM 1598 C C . THR A 1 205 ? -8.414 2.612 8.169 1.00 92.12 205 THR A C 1
ATOM 1600 O O . THR A 1 205 ? -7.985 2.381 9.303 1.00 92.12 205 THR A O 1
ATOM 1603 N N . VAL A 1 206 ? -7.871 2.084 7.068 1.00 94.31 206 VAL A N 1
ATOM 1604 C CA . VAL A 1 206 ? -6.753 1.131 7.087 1.00 94.31 206 VAL A CA 1
ATOM 1605 C C . VAL A 1 206 ? -5.496 1.788 7.658 1.00 94.31 206 VAL A C 1
ATOM 1607 O O . VAL A 1 206 ? -4.894 1.252 8.586 1.00 94.31 206 VAL A O 1
ATOM 1610 N N . MET A 1 207 ? -5.154 2.993 7.192 1.00 93.81 207 MET A N 1
ATOM 1611 C CA . MET A 1 207 ? -3.925 3.701 7.573 1.00 93.81 207 MET A CA 1
ATOM 1612 C C . MET A 1 207 ? -3.985 4.417 8.922 1.00 93.81 207 MET A C 1
ATOM 1614 O O . MET A 1 207 ? -2.959 4.910 9.396 1.00 93.81 207 MET A O 1
ATOM 1618 N N . LYS A 1 208 ? -5.159 4.482 9.561 1.00 92.75 208 LYS A N 1
ATOM 1619 C CA . LYS A 1 208 ? -5.368 5.206 10.820 1.00 92.75 208 LYS A CA 1
ATOM 1620 C C . LYS A 1 208 ? -4.272 4.993 11.881 1.00 92.75 208 LYS A C 1
ATOM 1622 O O . LYS A 1 208 ? -3.750 6.001 12.351 1.00 92.75 208 LYS A O 1
ATOM 1627 N N . PRO A 1 209 ? -3.886 3.758 12.268 1.00 92.62 209 PRO A N 1
ATOM 1628 C CA . PRO A 1 209 ? -2.930 3.558 13.358 1.00 92.62 209 PRO A CA 1
ATOM 1629 C C . PRO A 1 209 ? -1.534 4.078 13.001 1.00 92.62 209 PRO A C 1
ATOM 1631 O O . PRO A 1 209 ? -0.852 4.631 13.861 1.00 92.62 209 PRO A O 1
ATOM 1634 N N . TYR A 1 210 ? -1.134 3.965 11.732 1.00 91.81 210 TYR A N 1
ATOM 1635 C CA . TYR A 1 210 ? 0.121 4.530 11.251 1.00 91.81 210 TYR A CA 1
ATOM 1636 C C . TYR A 1 210 ? 0.086 6.058 11.311 1.00 91.81 210 TYR A C 1
ATOM 1638 O O . TYR A 1 210 ? 0.958 6.672 11.919 1.00 91.81 210 TYR A O 1
ATOM 1646 N N . LEU A 1 211 ? -0.945 6.680 10.730 1.00 90.81 211 LEU A N 1
ATOM 1647 C CA . LEU A 1 211 ? -1.067 8.140 10.669 1.00 90.81 211 LEU A CA 1
ATOM 1648 C C . LEU A 1 211 ? -1.198 8.776 12.057 1.00 90.81 211 LEU A C 1
ATOM 1650 O O . LEU A 1 211 ? -0.613 9.829 12.305 1.00 90.81 211 LEU A O 1
ATOM 1654 N N . ASP A 1 212 ? -1.928 8.139 12.972 1.00 91.38 212 ASP A N 1
ATOM 1655 C CA . ASP A 1 212 ? -2.039 8.597 14.358 1.00 91.38 212 ASP A CA 1
ATOM 1656 C C . ASP A 1 212 ? -0.675 8.541 15.068 1.00 91.38 212 ASP A C 1
ATOM 1658 O O . ASP A 1 212 ? -0.311 9.486 15.768 1.00 91.38 212 ASP A O 1
ATOM 1662 N N . ALA A 1 213 ? 0.124 7.495 14.830 1.00 88.75 213 ALA A N 1
ATOM 1663 C CA . ALA A 1 213 ? 1.469 7.383 15.393 1.00 88.75 213 ALA A CA 1
ATOM 1664 C C . ALA A 1 213 ? 2.462 8.406 14.818 1.00 88.75 213 ALA A C 1
ATOM 1666 O O . ALA A 1 213 ? 3.383 8.816 15.523 1.00 88.75 213 ALA A O 1
ATOM 1667 N N . GLN A 1 214 ? 2.287 8.838 13.564 1.00 84.56 214 GLN A N 1
ATOM 1668 C CA . GLN A 1 214 ? 3.131 9.883 12.971 1.00 84.56 214 GLN A CA 1
ATOM 1669 C C . GLN A 1 214 ? 2.785 11.289 13.481 1.00 84.56 214 GLN A C 1
ATOM 1671 O O . GLN A 1 214 ? 3.667 12.133 13.532 1.00 84.56 214 GLN A O 1
ATOM 1676 N N . LYS A 1 215 ? 1.535 11.554 13.887 1.00 79.81 215 LYS A N 1
ATOM 1677 C CA . LYS A 1 215 ? 1.133 12.855 14.466 1.00 79.81 215 LYS A CA 1
ATOM 1678 C C . LYS A 1 215 ? 1.690 13.101 15.870 1.00 79.81 215 LYS A C 1
ATOM 1680 O O . LYS A 1 215 ? 1.733 14.243 16.310 1.00 79.81 215 LYS A O 1
ATOM 1685 N N . GLY A 1 216 ? 2.050 12.035 16.584 1.00 59.12 216 GLY A N 1
ATOM 1686 C CA . GLY A 1 216 ? 2.658 12.101 17.914 1.00 59.12 216 GLY A CA 1
ATOM 1687 C C . GLY A 1 216 ? 4.188 12.171 17.905 1.00 59.12 216 GLY A C 1
ATOM 1688 O O . GLY A 1 216 ? 4.787 12.024 18.969 1.00 59.12 216 GLY A O 1
ATOM 1689 N N . ARG A 1 217 ? 4.810 12.328 16.730 1.00 52.38 217 ARG A N 1
ATOM 1690 C CA . ARG A 1 217 ? 6.260 12.429 16.531 1.00 52.38 217 ARG A CA 1
ATOM 1691 C C . ARG A 1 217 ? 6.664 13.808 16.034 1.00 52.38 217 ARG A C 1
ATOM 1693 O O . ARG A 1 217 ? 5.863 14.425 15.301 1.00 52.38 217 ARG A O 1
#

Foldseek 3Di:
DVVVVVVVVVVVVQQVVCVVVVHHDDDPPVPDPPQDPVNVVVVPADDDDPVLVVLLVVLLVQCVVLLLVLDPLSNQVSCLVQQDEADQPDDPVVSCVDSSVSSVVSNQVVVQVVCVVLQKGWDWARDYDDPDDAFTKIKIKGKDADPPDPQKIKIWIWIFGHDPSVVRLVPIFTWMWIAHPVRDIDIDGQCDDPPDHSRSVSSCVRCVSVNVVVVVD

Organism: NCBI:txid1906157

Secondary structure (DSSP, 8-state):
-HHHHHHHHHHHHHHHHHHHTT--S---GGGS----HHHHHHHTSPPPPHHHHHHHHHHHHHHHHHHHTT-HHHHHHHHHHHS-B--TTS-HHHHHTSHHHHHHHHHHHHHHHHHGGGTEEEEEE-B---SS----EEEEEEEEE-SSSTT-EEEEEEEEEPSSHHHHHHT-B-EEEEE-TTS-EEEEE---BTTB-HHHHHHHHHHHHHHHHHHT-

=== Feature glossary ===
The record interleaves many kinds of information about one protein. Here is each kind framed as the question it answers.

Q: What does the local fold look like, residue by residue?
A: The Foldseek 3Di string encodes local tertiary geometry as a 20-letter alphabet — one character per residue — derived from the relative positions of nearby Cα atoms. Unlike the amino-acid sequence, 3Di is a direct function of the 3D structure, so two proteins with the same fold have similar 3Di strings even at low sequence identity.

Q: Which residues are in helices, strands, or loops?
A: The SS8 string is DSSP's per-residue secondary-structure call. α-helix (H) means an i→i+4 H-bond ladder; β-strand (E) means the residue participates in a β-sheet; 3₁₀ (G) and π (I) are tighter and wider helices; T/S are turns/bends; '-' is loop.

Q: How big and how compact is the whole molecule?
A: Radius of gyration (Rg) is the root-mean-square distance of Cα atoms from their centroid — a single number for overall size and compactness. A globular domain of N residues has Rg ≈ 2.2·N^0.38 Å; an extended or disordered chain has a much larger Rg. The Cα contact count is the number of residue pairs whose Cα atoms are within 8 Å and are more than four positions apart in sequence — a standard proxy for tertiary packing density. The bounding box is the smallest axis-aligned box enclosing all Cα atoms.

Q: Where is each backbone atom in 3D?
A: Structure coordinates are given as an mmCIF _atom_site loop: one row per atom with element, residue name, chain id, sequence number, and x/y/z position in Å. Only the four main-chain atoms per residue are included here; side chains are omitted to keep the record compact.

Q: What is the amino-acid chain?
A: Primary structure: the covalent order of the twenty standard amino acids along the backbone. Two proteins with the same sequence will (almost always) fold to the same structure; two with 30% identity often share a fold but not the details.

Q: What if only a Cα trace is available?
A: Three-state secondary structure (P-SEA) collapses the eight DSSP classes into helix (a), strand (b), and coil (c). P-SEA assigns these from Cα geometry alone — distances and angles — without requiring backbone oxygens, so it works on any Cα trace.

Q: What family and function is it annotated with?
A: Database cross-references. InterPro integrates a dozen domain/family signature databases into unified entries with residue-range hits. GO terms attach function/process/location labels with evidence codes. CATH codes position the fold in a four-level structural taxonomy. Organism is the NCBI-taxonomy species name.

Q: How confident is the AlphaFold model at each residue?
A: pLDDT is the predicted lDDT-Cα score: AlphaFold's confidence that the local environment of each residue (all inter-atomic distances within 15 Å) is correctly placed. It is a per-residue number between 0 and 100, with higher meaning more reliable.

Q: How mobile is each atom in the crystal?
A: B-factor (Debye–Waller factor) reflects atomic displacement in the crystal lattice. It is an experimental observable (units Å²), not a prediction; low values mean the atom is pinned down, high values mean it moves or is heterogeneous across the crystal.

Q: Which residues are buried vs exposed?
A: SASA measures how much of the protein is reachable by solvent. It is computed by rolling a water-sized probe over the atomic surface and summing the exposed area (Å²). Per-residue SASA distinguishes core (buried, low SASA) from surface (exposed, high SASA) residues; total SASA is a whole-molecule size measure.

Q: What do the diagnostic plots show?
A: Plot images: a contact map (which residues are close in 3D, as an N×N binary image), a Ramachandran scatter (backbone torsion angles, revealing secondary-structure composition at a glance), and — for AlphaFold structures — a PAE heatmap (pairwise prediction confidence).

Q: What known structures does this most resemble?
A: The Foldseek neighbor list gives the closest experimentally determined structures in the PDB, ranked by structural alignment. TM-score near 1 means near-identical fold; near 0.3 means only rough topology match. This is how one finds what a novel AlphaFold prediction most resembles in the solved-structure universe.

Q: Are the domains correctly placed relative to each other?
A: Predicted aligned error is AlphaFold's pairwise confidence. Unlike pLDDT (per-residue), PAE is per-residue-pair and captures whether two parts of the structure are correctly placed relative to each other. Units are ångströms of expected positional error.

Q: What do the rendered images show?
A: Structure images are PyMOL renders from six orthogonal camera directions. Cartoon representation draws helices as coils and strands as arrows; sticks shows the backbone as bonds; surface shows the solvent-excluded envelope. Rainbow coloring maps sequence position to hue (blue→red, N→C); chain coloring assigns a distinct color per polypeptide.

Q: What are the backbone torsion angles?
A: φ (phi) and ψ (psi) are the two rotatable backbone dihedrals per residue: φ is the C(i-1)–N–Cα–C torsion, ψ is the N–Cα–C–N(i+1) torsion, both in degrees on (−180°, 180°]. α-helical residues cluster near (−60°, −45°); β-strand residues near (−120°, +130°). A Ramachandran plot is simply a scatter of (φ, ψ) for every residue.